Protein 8C05 (pdb70)

Foldseek 3Di:
DVCVVVVVLPDQWWKWKFFPVDPPGATQDTGPNRCVVAVADCVRRGGHHPCQFPDPPWDPVQVVLVVVCVVVLAKKWFWIWGAHPVGDIFIWGWIKHADADPNNRRRMIIIITDGCRVLVVVLVCLLPPVPDPVVVVVCPQADSLQSFGAQVVVVVLLVVVLVVCLVVQKKKKKKKKFKFCLVQCCVVVHVVVSSVLVNVLSVQVQGTGRGPSKGKYAHDPGIIMIIDIRDDPVRVQVVQFVSQVSQVVVQPQGPPDPVRRMTMQMFMEMDRCNPPVDPPPRVVLSVVRSVVSCVVPVRHYGYSD

CATH classification: 3.30.450.20 (+1 more: 3.30.70.270)

Structure (mmCIF, N/CA/C/O backbone):
data_8C05
#
_entry.id   8C05
#
_cell.length_a   56.350
_cell.length_b   56.350
_cell.length_c   318.040
_cell.angle_alpha   90.000
_cell.angle_beta   90.000
_cell.angle_gamma   120.000
#
_symmetry.space_group_name_H-M   'P 61 2 2'
#
loop_
_entity.id
_entity.type
_entity.pdbx_description
1 polymer 'Sensor domain-containing diguanylate cyclase'
2 non-polymer 'FLAVIN MONONUCLEOTIDE'
3 non-polymer DIPHOSPHATE
4 non-polymer 'MAGNESIUM ION'
#
loop_
_atom_site.group_PDB
_atom_site.id
_atom_site.type_symbol
_atom_site.label_atom_id
_atom_site.label_alt_id
_atom_site.label_comp_id
_atom_site.label_asym_id
_atom_site.label_entity_id
_atom_site.label_seq_id
_atom_site.pdbx_PDB_ins_code
_atom_site.Cartn_x
_atom_site.Cartn_y
_atom_site.Cartn_z
_atom_site.occupancy
_atom_site.B_iso_or_equiv
_atom_site.auth_seq_id
_atom_site.auth_comp_id
_atom_site.auth_asym_id
_atom_site.auth_atom_id
_atom_site.pdbx_PDB_model_num
ATOM 1 N N . GLN A 1 11 ? 28.18105 2.93705 6.89452 1.000 165.68293 4 GLN A N 1
ATOM 2 C CA . GLN A 1 11 ? 27.55833 1.64185 7.14067 1.000 159.34612 4 GLN A CA 1
ATOM 3 C C . GLN A 1 11 ? 27.36123 0.87384 5.83666 1.000 168.01323 4 GLN A C 1
ATOM 4 O O . GLN A 1 11 ? 26.51581 1.23099 5.01543 1.000 151.63479 4 GLN A O 1
ATOM 6 N N . TYR A 1 12 ? 28.14956 -0.18499 5.65257 1.000 170.78801 5 TYR A N 1
ATOM 7 C CA . TYR A 1 12 ? 28.06416 -0.99884 4.44667 1.000 170.62662 5 TYR A CA 1
ATOM 8 C C . TYR A 1 12 ? 27.06470 -2.14023 4.57549 1.000 164.19124 5 TYR A C 1
ATOM 9 O O . TYR A 1 12 ? 26.47649 -2.55210 3.56817 1.000 159.06993 5 TYR A O 1
ATOM 18 N N . LEU A 1 13 ? 26.86042 -2.66340 5.78861 1.000 166.88929 6 LEU A N 1
ATOM 19 C CA . LEU A 1 13 ? 25.81596 -3.65733 6.00603 1.000 163.63601 6 LEU A CA 1
ATOM 20 C C . LEU A 1 13 ? 24.42835 -3.09663 5.72379 1.000 155.47831 6 LEU A C 1
ATOM 21 O O . LEU A 1 13 ? 23.51470 -3.86913 5.41417 1.000 152.86368 6 LEU A O 1
ATOM 26 N N . LEU A 1 14 ? 24.25519 -1.77261 5.82134 1.000 152.10578 7 LEU A N 1
ATOM 27 C CA . LEU A 1 14 ? 22.96561 -1.15473 5.52690 1.000 139.42894 7 LEU A CA 1
ATOM 28 C C . LEU A 1 14 ? 22.43171 -1.58603 4.16832 1.000 145.40293 7 LEU A C 1
ATOM 29 O O . LEU A 1 14 ? 21.21607 -1.72005 3.99306 1.000 142.35375 7 LEU A O 1
ATOM 34 N N . GLU A 1 15 ? 23.32217 -1.81994 3.20210 1.000 144.91314 8 GLU A N 1
ATOM 35 C CA . GLU A 1 15 ? 22.89656 -2.33857 1.90687 1.000 139.25371 8 GLU A CA 1
ATOM 36 C C . GLU A 1 15 ? 22.22855 -3.69978 2.05536 1.000 136.57212 8 GLU A C 1
ATOM 37 O O . GLU A 1 15 ? 21.17126 -3.95355 1.46692 1.000 139.93998 8 GLU A O 1
ATOM 43 N N . ALA A 1 16 ? 22.83147 -4.58947 2.84838 1.000 127.43503 9 ALA A N 1
ATOM 44 C CA . ALA A 1 16 ? 22.27384 -5.92685 3.01523 1.000 128.75874 9 ALA A CA 1
ATOM 45 C C . ALA A 1 16 ? 20.97711 -5.90623 3.81342 1.000 125.86492 9 ALA A C 1
ATOM 46 O O . ALA A 1 16 ? 20.08459 -6.72306 3.56043 1.000 126.60106 9 ALA A O 1
ATOM 48 N N . ILE A 1 17 ? 20.85091 -4.99120 4.77644 1.000 145.90980 10 ILE A N 1
ATOM 49 C CA . ILE A 1 17 ? 19.64393 -4.95407 5.59605 1.000 134.19947 10 ILE A CA 1
ATOM 50 C C . ILE A 1 17 ? 18.48114 -4.36675 4.80671 1.000 113.64014 10 ILE A C 1
ATOM 51 O O . ILE A 1 17 ? 17.34425 -4.84497 4.90178 1.000 113.35787 10 ILE A O 1
ATOM 56 N N . VAL A 1 18 ? 18.74279 -3.32061 4.01904 1.000 123.13788 11 VAL A N 1
ATOM 57 C CA . VAL A 1 18 ? 17.70182 -2.76195 3.16210 1.000 120.66667 11 VAL A CA 1
ATOM 58 C C . VAL A 1 18 ? 17.33022 -3.74990 2.06309 1.000 123.75785 11 VAL A C 1
ATOM 59 O O . VAL A 1 18 ? 16.18885 -3.75834 1.58441 1.000 126.54100 11 VAL A O 1
ATOM 63 N N . ARG A 1 19 ? 18.27290 -4.60662 1.65783 1.000 128.14387 12 ARG A N 1
ATOM 64 C CA . ARG A 1 19 ? 17.96235 -5.65664 0.69255 1.000 124.08299 12 ARG A CA 1
ATOM 65 C C . ARG A 1 19 ? 16.80011 -6.52165 1.16340 1.000 133.37798 12 ARG A C 1
ATOM 66 O O . ARG A 1 19 ? 15.99196 -6.97568 0.34536 1.000 121.24265 12 ARG A O 1
ATOM 74 N N . ASP A 1 20 ? 16.69209 -6.74962 2.47364 1.000 127.21769 13 ASP A N 1
ATOM 75 C CA . ASP A 1 20 ? 15.56563 -7.48290 3.04964 1.000 117.80722 13 ASP A CA 1
ATOM 76 C C . ASP A 1 20 ? 14.46444 -6.47900 3.38316 1.000 135.32222 13 ASP A C 1
ATOM 77 O O . ASP A 1 20 ? 14.23661 -6.10763 4.53650 1.000 112.32918 13 ASP A O 1
ATOM 82 N N . ALA A 1 21 ? 13.77254 -6.03084 2.33929 1.000 134.36409 14 ALA A N 1
ATOM 83 C CA . ALA A 1 21 ? 12.69842 -5.05779 2.45075 1.000 126.89861 14 ALA A CA 1
ATOM 84 C C . ALA A 1 21 ? 11.35652 -5.73054 2.16889 1.000 117.94157 14 ALA A C 1
ATOM 85 O O . ALA A 1 21 ? 11.26440 -6.95669 2.03868 1.000 113.61391 14 ALA A O 1
ATOM 87 N N . ARG A 1 22 ? 10.30382 -4.91853 2.08061 1.000 108.20922 15 ARG A N 1
ATOM 88 C CA . ARG A 1 22 ? 8.97909 -5.40161 1.71911 1.000 107.70865 15 ARG A CA 1
ATOM 89 C C . ARG A 1 22 ? 8.57608 -5.00682 0.30595 1.000 99.51864 15 ARG A C 1
ATOM 90 O O . ARG A 1 22 ? 7.50796 -5.41917 -0.15853 1.000 93.47125 15 ARG A O 1
ATOM 98 N N . ASP A 1 23 ? 9.39513 -4.21974 -0.38450 1.000 96.75234 16 ASP A N 1
ATOM 99 C CA . ASP A 1 23 ? 9.22047 -3.93814 -1.80082 1.000 95.72792 16 ASP A CA 1
ATOM 100 C C . ASP A 1 23 ? 10.27346 -4.70186 -2.59104 1.000 100.86899 16 ASP A C 1
ATOM 101 O O . ASP A 1 23 ? 11.42021 -4.83004 -2.15029 1.000 97.89682 16 ASP A O 1
ATOM 106 N N . GLY A 1 24 ? 9.87873 -5.21615 -3.75211 1.000 104.41891 17 GLY A N 1
ATOM 107 C CA . GLY A 1 24 ? 10.80028 -5.99940 -4.55515 1.000 91.88253 17 GLY A CA 1
ATOM 108 C C . GLY A 1 24 ? 11.96285 -5.15692 -5.05050 1.000 79.97577 17 GLY A C 1
ATOM 109 O O . GLY A 1 24 ? 11.79973 -4.00171 -5.44398 1.000 88.45098 17 GLY A O 1
ATOM 110 N N . ILE A 1 25 ? 13.15456 -5.74661 -5.02005 1.000 83.73569 18 ILE A N 1
ATOM 111 C CA . ILE A 1 25 ? 14.37346 -5.10048 -5.49357 1.000 92.32618 18 ILE A CA 1
ATOM 112 C C . ILE A 1 25 ? 15.00660 -6.00631 -6.53829 1.000 97.17397 18 ILE A C 1
ATOM 113 O O . ILE A 1 25 ? 15.36345 -7.15339 -6.23985 1.000 87.99887 18 ILE A O 1
ATOM 118 N N . THR A 1 26 ? 15.14295 -5.49488 -7.75901 1.000 94.38201 19 THR A N 1
ATOM 119 C CA . THR A 1 26 ? 15.72375 -6.24651 -8.85959 1.000 96.26306 19 THR A CA 1
ATOM 120 C C . THR A 1 26 ? 16.82679 -5.43243 -9.51877 1.000 96.64509 19 THR A C 1
ATOM 121 O O . THR A 1 26 ? 16.75396 -4.20269 -9.59798 1.000 90.58372 19 THR A O 1
ATOM 125 N N . ILE A 1 27 ? 17.85372 -6.13773 -9.98663 1.000 111.99294 20 ILE A N 1
ATOM 126 C CA . ILE A 1 27 ? 18.95633 -5.54939 -10.73614 1.000 106.87194 20 ILE A CA 1
ATOM 127 C C . ILE A 1 27 ? 19.06326 -6.28797 -12.06126 1.000 96.43882 20 ILE A C 1
ATOM 128 O O . ILE A 1 27 ? 19.07749 -7.52406 -12.08756 1.000 98.58744 20 ILE A O 1
ATOM 133 N N . SER A 1 28 ? 19.13331 -5.53494 -13.15489 1.000 115.38066 21 SER A N 1
ATOM 134 C CA . SER A 1 28 ? 19.19948 -6.09826 -14.49480 1.000 103.73380 21 SER A CA 1
ATOM 135 C C . SER A 1 28 ? 20.44234 -5.58789 -15.20813 1.000 106.14705 21 SER A C 1
ATOM 136 O O . SER A 1 28 ? 20.76414 -4.39826 -15.13889 1.000 105.07434 21 SER A O 1
ATOM 139 N N . ASP A 1 29 ? 21.13580 -6.49226 -15.89451 1.000 116.04256 22 ASP A N 1
ATOM 140 C CA . ASP A 1 29 ? 22.34069 -6.13166 -16.62846 1.000 119.78689 22 ASP A CA 1
ATOM 141 C C . ASP A 1 29 ? 21.96694 -5.50488 -17.96563 1.000 119.13864 22 ASP A C 1
ATOM 142 O O . ASP A 1 29 ? 21.18120 -6.07341 -18.72983 1.000 121.61261 22 ASP A O 1
ATOM 147 N N . CYS A 1 30 ? 22.53288 -4.33256 -18.24868 1.000 116.69588 23 CYS A N 1
ATOM 148 C CA . CYS A 1 30 ? 22.25638 -3.64515 -19.50247 1.000 126.69931 23 CYS A CA 1
ATOM 149 C C . CYS A 1 30 ? 23.26954 -3.96400 -20.59292 1.000 123.11437 23 CYS A C 1
ATOM 150 O O . CYS A 1 30 ? 23.00343 -3.68117 -21.76736 1.000 130.20180 23 CYS A O 1
ATOM 153 N N . SER A 1 31 ? 24.41954 -4.54307 -20.23533 1.000 126.92714 24 SER A N 1
ATOM 154 C CA . SER A 1 31 ? 25.39474 -4.93752 -21.24695 1.000 119.39062 24 SER A CA 1
ATOM 155 C C . SER A 1 31 ? 24.87561 -6.08294 -22.10537 1.000 119.57541 24 SER A C 1
ATOM 156 O O . SER A 1 31 ? 25.17763 -6.14675 -23.30224 1.000 143.62171 24 SER A O 1
ATOM 159 N N . ARG A 1 32 ? 24.10015 -6.98556 -21.52019 1.000 126.02999 25 ARG A N 1
ATOM 160 C CA . ARG A 1 32 ? 23.48341 -8.11286 -22.19841 1.000 124.35159 25 ARG A CA 1
ATOM 161 C C . ARG A 1 32 ? 22.15928 -7.69344 -22.83029 1.000 127.89513 25 ARG A C 1
ATOM 162 O O . ARG A 1 32 ? 21.46707 -6.81257 -22.30975 1.000 126.50932 25 ARG A O 1
ATOM 170 N N . PRO A 1 33 ? 21.78947 -8.29576 -23.95753 1.000 122.21551 26 PRO A N 1
ATOM 171 C CA . PRO A 1 33 ? 20.54798 -7.90167 -24.62967 1.000 119.13885 26 PRO A CA 1
ATOM 172 C C . PRO A 1 33 ? 19.31987 -8.30604 -23.82895 1.000 115.06062 26 PRO A C 1
ATOM 173 O O . PRO A 1 33 ? 19.35526 -9.20560 -22.98574 1.000 120.03948 26 PRO A O 1
ATOM 177 N N . ASP A 1 34 ? 18.21954 -7.60366 -24.10578 1.000 114.98922 27 ASP A N 1
ATOM 178 C CA . ASP A 1 34 ? 16.91245 -7.78858 -23.47862 1.000 117.88251 27 ASP A CA 1
ATOM 179 C C . ASP A 1 34 ? 16.91888 -7.45996 -21.98993 1.000 114.90588 27 ASP A C 1
ATOM 180 O O . ASP A 1 34 ? 15.89612 -7.65146 -21.31748 1.000 121.28382 27 ASP A O 1
ATOM 185 N N . ASN A 1 35 ? 18.03875 -6.96384 -21.45681 1.000 113.83899 28 ASN A N 1
ATOM 186 C CA . ASN A 1 35 ? 18.17676 -6.55960 -20.06154 1.000 117.68805 28 ASN A CA 1
ATOM 187 C C . ASN A 1 35 ? 17.78230 -7.68975 -19.11626 1.000 119.90132 28 ASN A C 1
ATOM 188 O O . ASN A 1 35 ? 16.73116 -7.61546 -18.46687 1.000 113.47077 28 ASN A O 1
ATOM 193 N N . PRO A 1 36 ? 18.58850 -8.74427 -19.00910 1.000 123.20655 29 PRO A N 1
ATOM 194 C CA . PRO A 1 36 ? 18.22252 -9.86189 -18.13328 1.000 114.89339 29 PRO A CA 1
ATOM 195 C C . PRO A 1 36 ? 18.37524 -9.49863 -16.66551 1.000 102.93745 29 PRO A C 1
ATOM 196 O O . PRO A 1 36 ? 19.25243 -8.72308 -16.27880 1.000 104.11104 29 PRO A O 1
ATOM 200 N N . LEU A 1 37 ? 17.50500 -10.08039 -15.84326 1.000 109.22347 30 LEU A N 1
ATOM 201 C CA . LEU A 1 37 ? 17.56528 -9.86773 -14.40207 1.000 111.33105 30 LEU A CA 1
ATOM 202 C C . LEU A 1 37 ? 18.78740 -10.57404 -13.82456 1.000 111.58323 30 LEU A C 1
ATOM 203 O O . LEU A 1 37 ? 18.93577 -11.79236 -13.96923 1.000 116.01326 30 LEU A O 1
ATOM 208 N N . VAL A 1 38 ? 19.66234 -9.81014 -13.17047 1.000 100.18087 31 VAL A N 1
ATOM 209 C CA . VAL A 1 38 ? 20.88449 -10.35617 -12.58794 1.000 105.47555 31 VAL A CA 1
ATOM 210 C C . VAL A 1 38 ? 20.81169 -10.48629 -11.07287 1.000 118.30967 31 VAL A C 1
ATOM 211 O O . VAL A 1 38 ? 21.65534 -11.18540 -10.48779 1.000 118.10164 31 VAL A O 1
ATOM 215 N N . PHE A 1 39 ? 19.83956 -9.85410 -10.41868 1.000 111.42125 32 PHE A N 1
ATOM 216 C CA . PHE A 1 39 ? 19.69833 -9.96202 -8.97366 1.000 113.35528 32 PHE A CA 1
ATOM 217 C C . PHE A 1 39 ? 18.22756 -9.86600 -8.59691 1.000 111.53577 32 PHE A C 1
ATOM 218 O O . PHE A 1 39 ? 17.46489 -9.12281 -9.22050 1.000 107.66551 32 PHE A O 1
ATOM 226 N N . VAL A 1 40 ? 17.84242 -10.62275 -7.57099 1.000 100.52182 33 VAL A N 1
ATOM 227 C CA . VAL A 1 40 ? 16.47597 -10.64530 -7.05983 1.000 103.28906 33 VAL A CA 1
ATOM 228 C C . VAL A 1 40 ? 16.53503 -10.78852 -5.54512 1.000 114.12590 33 VAL A C 1
ATOM 229 O O . VAL A 1 40 ? 17.19955 -11.69331 -5.02896 1.000 108.40101 33 VAL A O 1
ATOM 233 N N . ASN A 1 41 ? 15.84531 -9.89821 -4.83326 1.000 109.21397 34 ASN A N 1
ATOM 234 C CA . ASN A 1 41 ? 15.82168 -9.93637 -3.38020 1.000 95.88647 34 ASN A CA 1
ATOM 235 C C . ASN A 1 41 ? 14.70612 -10.86077 -2.89309 1.000 107.82236 34 ASN A C 1
ATOM 236 O O . ASN A 1 41 ? 13.96349 -11.45427 -3.67877 1.000 113.52478 3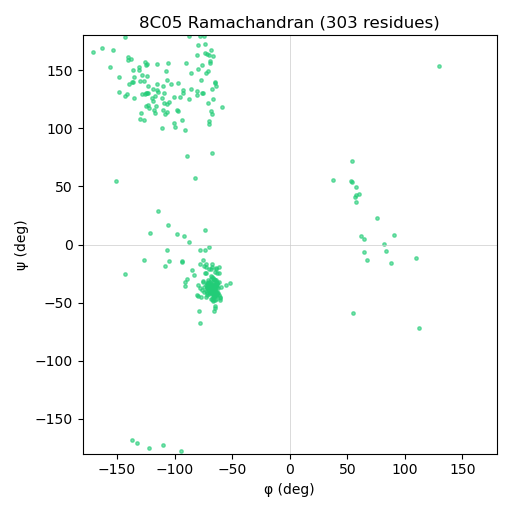4 ASN A O 1
ATOM 241 N N . ASP A 1 42 ? 14.58492 -10.98246 -1.56917 1.000 105.78739 35 ASP A N 1
ATOM 242 C CA . ASP A 1 42 ? 13.57225 -11.86515 -0.99894 1.000 99.54837 35 ASP A CA 1
ATOM 243 C C . ASP A 1 42 ? 12.16882 -11.30775 -1.20344 1.000 89.64115 35 ASP A C 1
ATOM 244 O O . ASP A 1 42 ? 11.22032 -12.06930 -1.42575 1.000 97.07274 35 ASP A O 1
ATOM 249 N N . ALA A 1 43 ? 12.01633 -9.98248 -1.13350 1.000 89.17468 36 ALA A N 1
ATOM 250 C CA . ALA A 1 43 ? 10.69329 -9.38225 -1.27093 1.000 98.12646 36 ALA A CA 1
ATOM 251 C C . ALA A 1 43 ? 10.09971 -9.62758 -2.65144 1.000 93.65706 36 ALA A C 1
ATOM 252 O O . ALA A 1 43 ? 8.87477 -9.72158 -2.78941 1.000 96.78995 36 ALA A O 1
ATOM 254 N N . PHE A 1 44 ? 10.94319 -9.73324 -3.68126 1.000 98.93433 37 PHE A N 1
ATOM 255 C CA . PHE A 1 44 ? 10.43831 -9.98130 -5.02844 1.000 80.88972 37 PHE A CA 1
ATOM 256 C C . PHE A 1 44 ? 9.81898 -11.36921 -5.13467 1.000 94.09883 37 PHE A C 1
ATOM 257 O O . PHE A 1 44 ? 8.71054 -11.52644 -5.65968 1.000 89.71627 37 PHE A O 1
ATOM 265 N N . THR A 1 45 ? 10.52361 -12.39144 -4.64156 1.000 98.79083 38 THR A N 1
ATOM 266 C CA . THR A 1 45 ? 9.99417 -13.74936 -4.70405 1.000 96.66668 38 THR A CA 1
ATOM 267 C C . THR A 1 45 ? 8.74059 -13.89845 -3.85284 1.000 101.45558 38 THR A C 1
ATOM 268 O O . THR A 1 45 ? 7.82989 -14.65124 -4.21571 1.000 112.54546 38 THR A O 1
ATOM 272 N N . ARG A 1 46 ? 8.67487 -13.19357 -2.72090 1.000 95.41090 39 ARG A N 1
ATOM 273 C CA . ARG A 1 46 ? 7.47733 -13.24008 -1.88981 1.000 108.73729 39 ARG A CA 1
ATOM 274 C C . ARG A 1 46 ? 6.30693 -12.52858 -2.55522 1.000 95.35594 39 ARG A C 1
ATOM 275 O O . ARG A 1 46 ? 5.15584 -12.95154 -2.39976 1.000 97.19175 39 ARG A O 1
ATOM 283 N N . MET A 1 47 ? 6.57697 -11.45587 -3.30067 1.000 93.59159 40 MET A N 1
ATOM 284 C CA . MET A 1 47 ? 5.50211 -10.70444 -3.93570 1.000 95.54106 40 MET A CA 1
ATOM 285 C C . MET A 1 47 ? 5.01080 -11.37191 -5.21248 1.000 95.14527 40 MET A C 1
ATOM 286 O O . MET A 1 47 ? 3.81500 -11.30818 -5.51653 1.000 86.86049 40 MET A O 1
ATOM 291 N N . THR A 1 48 ? 5.90557 -12.01712 -5.96406 1.000 104.88641 41 THR A N 1
ATOM 292 C CA . THR A 1 48 ? 5.56229 -12.57314 -7.26465 1.000 98.51978 41 THR A CA 1
ATOM 293 C C . THR A 1 48 ? 5.48292 -14.09197 -7.29168 1.000 103.06089 41 THR A C 1
ATOM 294 O O . THR A 1 48 ? 4.88090 -14.64180 -8.21890 1.000 103.84109 41 THR A O 1
ATOM 298 N N . GLY A 1 49 ? 6.06692 -14.77959 -6.31307 1.000 108.97267 42 GLY A N 1
ATOM 299 C CA . GLY A 1 49 ? 6.09229 -16.22605 -6.31708 1.000 102.84312 42 GLY A CA 1
ATOM 300 C C . GLY A 1 49 ? 7.17704 -16.84466 -7.16937 1.000 100.71197 42 GLY A C 1
ATOM 301 O O . GLY A 1 49 ? 7.26634 -18.07776 -7.22832 1.000 108.36831 42 GLY A O 1
ATOM 302 N N . TYR A 1 50 ? 8.00388 -16.03552 -7.82752 1.000 99.22880 43 TYR A N 1
ATOM 303 C CA . TYR A 1 50 ? 9.06587 -16.52243 -8.70060 1.000 110.65859 43 TYR A CA 1
ATOM 304 C C . TYR A 1 50 ? 10.37711 -16.53122 -7.92385 1.000 110.42106 43 TYR A C 1
ATOM 305 O O . TYR A 1 50 ? 10.88120 -15.47332 -7.53378 1.000 112.01975 43 TYR A O 1
ATOM 314 N N . ASP A 1 51 ? 10.93010 -17.72203 -7.70950 1.000 117.30307 44 ASP A N 1
ATOM 315 C CA . ASP A 1 51 ? 12.21075 -17.84533 -7.03237 1.000 113.85916 44 ASP A CA 1
ATOM 316 C C . ASP A 1 51 ? 13.32344 -17.24288 -7.88853 1.000 114.74594 44 ASP A C 1
ATOM 317 O O . ASP A 1 51 ? 13.17205 -17.02659 -9.09429 1.000 130.57299 44 ASP A O 1
ATOM 322 N N . ALA A 1 52 ? 14.45809 -16.96714 -7.24021 1.000 111.36133 45 ALA A N 1
ATOM 323 C CA . ALA A 1 52 ? 15.58429 -16.36264 -7.94442 1.000 117.61075 45 ALA A CA 1
ATOM 324 C C . ALA A 1 52 ? 16.14047 -17.29929 -9.00993 1.000 114.81213 45 ALA A C 1
ATOM 325 O O . ALA A 1 52 ? 16.50523 -16.85655 -10.10494 1.000 124.02393 45 ALA A O 1
ATOM 327 N N . GLU A 1 53 ? 16.20189 -18.60070 -8.71391 1.000 111.37010 46 GLU A N 1
ATOM 328 C CA . GLU A 1 53 ? 16.71091 -19.56453 -9.68453 1.000 119.82475 46 GLU A CA 1
ATOM 329 C C . GLU A 1 53 ? 15.87333 -19.61018 -10.95559 1.000 129.64731 46 GLU A C 1
ATOM 330 O O . GLU A 1 53 ? 16.35737 -20.08932 -11.98677 1.000 137.25748 46 GLU A O 1
ATOM 336 N N . GLU A 1 54 ? 14.63503 -19.12277 -10.90973 1.000 141.34568 47 GLU A N 1
ATOM 337 C CA . GLU A 1 54 ? 13.74066 -19.20777 -12.05467 1.000 140.26440 47 GLU A CA 1
ATOM 338 C C . GLU A 1 54 ? 13.77891 -17.97549 -12.94586 1.000 139.33767 47 GLU A C 1
ATOM 339 O O . GLU A 1 54 ? 13.27183 -18.03136 -14.07177 1.000 140.87373 47 GLU A O 1
ATOM 345 N N . VAL A 1 55 ? 14.36014 -16.87028 -12.48009 1.000 128.13608 48 VAL A N 1
ATOM 346 C CA . VAL A 1 55 ? 14.20563 -15.59358 -13.17019 1.000 116.83259 48 VAL A CA 1
ATOM 347 C C . VAL A 1 55 ? 15.55120 -14.94814 -13.47739 1.000 107.91373 48 VAL A C 1
ATOM 348 O O . VAL A 1 55 ? 15.62277 -13.99523 -14.26197 1.000 120.31355 48 VAL A O 1
ATOM 352 N N . ILE A 1 56 ? 16.62378 -15.44497 -12.86092 1.000 107.07852 49 ILE A N 1
ATOM 353 C CA . ILE A 1 56 ? 17.94320 -14.87145 -13.10137 1.000 112.66850 49 ILE A CA 1
ATOM 354 C C . ILE A 1 56 ? 18.35717 -15.14334 -14.54058 1.000 119.57207 49 ILE A C 1
ATOM 355 O O . ILE A 1 56 ? 18.36798 -16.29450 -14.99624 1.000 121.29691 49 ILE A O 1
ATOM 360 N N . GLY A 1 57 ? 18.69345 -14.08004 -15.26531 1.000 118.56374 50 GLY A N 1
ATOM 361 C CA . GLY A 1 57 ? 19.03228 -14.18458 -16.66737 1.000 110.96865 50 GLY A CA 1
ATOM 362 C C . GLY A 1 57 ? 17.86994 -14.03052 -17.62009 1.000 113.72039 50 GLY A C 1
ATOM 363 O O . GLY A 1 57 ? 18.04343 -14.25913 -18.82336 1.000 117.36543 50 GLY A O 1
ATOM 364 N N . LYS A 1 58 ? 16.69493 -13.64905 -17.12703 1.000 100.23110 51 LYS A N 1
ATOM 365 C CA . LYS A 1 58 ? 15.50387 -13.49963 -17.94627 1.000 110.21911 51 LYS A CA 1
ATOM 366 C C . LYS A 1 58 ? 14.93986 -12.09363 -17.79134 1.000 97.12095 51 LYS A C 1
ATOM 367 O O . LYS A 1 58 ? 15.16652 -11.41699 -16.78502 1.000 115.73800 51 LYS A O 1
ATOM 373 N N . ASN A 1 59 ? 14.20085 -11.65729 -18.80728 1.000 104.10915 52 ASN A N 1
ATOM 374 C CA . ASN A 1 59 ? 13.53367 -10.36536 -18.75377 1.000 101.97275 52 ASN A CA 1
ATOM 375 C C . ASN A 1 59 ? 12.29102 -10.46024 -17.87950 1.000 105.23786 52 ASN A C 1
ATOM 376 O O . ASN A 1 59 ? 11.56835 -11.46003 -17.90963 1.000 95.18128 52 ASN A O 1
ATOM 381 N N . CYS A 1 60 ? 12.04233 -9.40974 -17.10158 1.000 106.81203 53 CYS A N 1
ATOM 382 C CA . CYS A 1 60 ? 10.94911 -9.41660 -16.12992 1.000 104.90317 53 CYS A CA 1
ATOM 383 C C . CYS A 1 60 ? 9.55969 -9.28562 -16.77183 1.000 110.68617 53 CYS A C 1
ATOM 384 O O . CYS A 1 60 ? 8.59175 -9.04793 -16.03600 1.000 105.87562 53 CYS A O 1
ATOM 387 N N . ARG A 1 61 ? 9.40338 -9.43471 -18.08858 1.000 106.30193 54 ARG A N 1
ATOM 388 C CA . ARG A 1 61 ? 8.08897 -9.31386 -18.70945 1.000 102.90936 54 ARG A CA 1
ATOM 389 C C . ARG A 1 61 ? 7.18705 -10.51130 -18.43986 1.000 103.85645 54 ARG A C 1
ATOM 390 O O . ARG A 1 61 ? 6.01815 -10.47676 -18.84115 1.000 106.00301 54 ARG A O 1
ATOM 398 N N . PHE A 1 62 ? 7.68636 -11.55994 -17.77843 1.000 104.84003 55 PHE A N 1
ATOM 399 C CA . PHE A 1 62 ? 6.83771 -12.69938 -17.44702 1.000 106.65058 55 PHE A CA 1
ATOM 400 C C . PHE A 1 62 ? 5.71487 -12.32308 -16.49088 1.000 106.70050 55 PHE A C 1
ATOM 401 O O . PHE A 1 62 ? 4.72257 -13.05348 -16.39966 1.000 121.59377 55 PHE A O 1
ATOM 409 N N . LEU A 1 63 ? 5.84921 -11.20788 -15.77137 1.000 100.75053 56 LEU A N 1
ATOM 410 C CA . LEU A 1 63 ? 4.77339 -10.75828 -14.89814 1.000 105.81703 56 LEU A CA 1
ATOM 411 C C . LEU A 1 63 ? 3.61608 -10.15252 -15.67867 1.000 106.87744 56 LEU A C 1
ATOM 412 O O . LEU A 1 63 ? 2.50844 -10.05047 -15.14194 1.000 112.02465 56 LEU A O 1
ATOM 417 N N . GLN A 1 64 ? 3.84372 -9.75981 -16.92624 1.000 106.23739 57 GLN A N 1
ATOM 418 C CA . GLN A 1 64 ? 2.82479 -9.11854 -17.74028 1.000 93.98116 57 GLN A CA 1
ATOM 419 C C . GLN A 1 64 ? 2.02393 -10.15340 -18.52296 1.000 104.34357 57 GLN A C 1
ATOM 420 O O . GLN A 1 64 ? 2.48334 -11.26734 -18.78645 1.000 96.79343 57 GLN A O 1
ATOM 426 N N . ARG A 1 65 ? 0.80668 -9.76574 -18.89355 1.000 102.52172 58 ARG A N 1
ATOM 427 C CA . ARG A 1 65 ? -0.05684 -10.59056 -19.72705 1.000 112.51254 58 ARG A CA 1
ATOM 428 C C . ARG A 1 65 ? -0.70887 -9.68756 -20.76865 1.000 94.33610 58 ARG A C 1
ATOM 429 O O . ARG A 1 65 ? -0.32113 -8.52845 -20.94431 1.000 94.31169 58 ARG A O 1
ATOM 437 N N . GLY A 1 66 ? -1.71263 -10.22432 -21.46561 1.000 101.61050 59 GLY A N 1
ATOM 438 C CA . GLY A 1 66 ? -2.34744 -9.49167 -22.54774 1.000 106.38642 59 GLY A CA 1
ATOM 439 C C . GLY A 1 66 ? -3.14122 -8.27938 -22.10666 1.000 112.88699 59 GLY A C 1
ATOM 440 O O . GLY A 1 66 ? -3.45084 -7.42051 -22.93919 1.000 110.60126 59 GLY A O 1
ATOM 441 N N . ASP A 1 67 ? -3.47556 -8.18628 -20.82187 1.000 105.82007 60 ASP A N 1
ATOM 442 C CA . ASP A 1 67 ? -4.27044 -7.08213 -20.30225 1.000 107.98239 60 ASP A CA 1
ATOM 443 C C . ASP A 1 67 ? -3.42051 -5.92626 -19.78808 1.000 104.95452 60 ASP A C 1
ATOM 444 O O . ASP A 1 67 ? -3.96577 -4.98869 -19.19662 1.000 108.05114 60 ASP A O 1
ATOM 449 N N . ILE A 1 68 ? -2.10438 -5.97019 -19.99974 1.000 101.20061 61 ILE A N 1
ATOM 450 C CA . ILE A 1 68 ? -1.22898 -4.93043 -19.47655 1.000 86.31035 61 ILE A CA 1
ATOM 451 C C . ILE A 1 68 ? -1.45275 -3.63032 -20.24287 1.000 97.05519 61 ILE A C 1
ATOM 452 O O . ILE A 1 68 ? -1.81503 -3.62895 -21.42811 1.000 110.34765 61 ILE A O 1
ATOM 457 N N . ASN A 1 69 ? -1.25539 -2.50857 -19.55263 1.000 85.37269 62 ASN A N 1
ATOM 458 C CA . ASN A 1 69 ? -1.39895 -1.19307 -20.16785 1.000 96.20415 62 ASN A CA 1
ATOM 459 C C . ASN A 1 69 ? -0.29343 -0.99715 -21.19688 1.000 96.67325 62 ASN A C 1
ATOM 460 O O . ASN A 1 69 ? 0.88553 -0.89579 -20.84177 1.000 90.59152 62 ASN A O 1
ATOM 465 N N . LEU A 1 70 ? -0.67486 -0.94353 -22.47553 1.000 98.35286 63 LEU A N 1
ATOM 466 C CA . LEU A 1 70 ? 0.31341 -0.81636 -23.54104 1.000 93.40875 63 LEU A CA 1
ATOM 467 C C . LEU A 1 70 ? 1.07770 0.49676 -23.44672 1.000 90.98197 63 LEU A C 1
ATOM 468 O O . LEU A 1 70 ? 2.26115 0.55227 -23.80014 1.000 102.77927 63 LEU A O 1
ATOM 473 N N . SER A 1 71 ? 0.42467 1.55920 -22.97098 1.000 95.92555 64 SER A N 1
ATOM 474 C CA . SER A 1 71 ? 1.09716 2.84855 -22.85224 1.000 88.18564 64 SER A CA 1
ATOM 475 C C . SER A 1 71 ? 2.17514 2.81390 -21.77616 1.000 92.91687 64 SER A C 1
ATOM 476 O O . SER A 1 71 ? 3.22646 3.44850 -21.92206 1.000 85.63483 64 SER A O 1
ATOM 479 N N . ALA A 1 72 ? 1.93445 2.07604 -20.68991 1.000 102.86028 65 ALA A N 1
ATOM 480 C CA . ALA A 1 72 ? 2.91857 2.00232 -19.61531 1.000 89.95862 65 ALA A CA 1
ATOM 481 C C . ALA A 1 72 ? 4.13405 1.18293 -20.03161 1.000 99.43703 65 ALA A C 1
ATOM 482 O O . ALA A 1 72 ? 5.27368 1.55727 -19.73041 1.000 102.73155 65 ALA A O 1
ATOM 484 N N . VAL A 1 73 ? 3.91287 0.06236 -20.72303 1.000 91.62824 66 VAL A N 1
ATOM 485 C CA . VAL A 1 73 ? 5.03008 -0.75001 -21.19555 1.000 90.43461 66 VAL A CA 1
ATOM 486 C C . VAL A 1 73 ? 5.82827 0.00375 -22.25138 1.000 92.01496 66 VAL A C 1
ATOM 487 O O . VAL A 1 73 ? 7.05680 -0.11977 -22.32739 1.000 102.36973 66 VAL A O 1
ATOM 491 N N . HIS A 1 74 ? 5.14734 0.79575 -23.08189 1.000 88.72094 67 HIS A N 1
ATOM 492 C CA . HIS A 1 74 ? 5.85316 1.59850 -24.07458 1.000 106.58233 67 HIS A CA 1
ATOM 493 C C . HIS A 1 74 ? 6.69836 2.67417 -23.40473 1.000 103.32524 67 HIS A C 1
ATOM 494 O O . HIS A 1 74 ? 7.79645 2.99256 -23.87565 1.000 104.42250 67 HIS A O 1
ATOM 501 N N . THR A 1 75 ? 6.20367 3.24113 -22.30132 1.000 105.87165 68 THR A N 1
ATOM 502 C CA . THR A 1 75 ? 6.99268 4.20931 -21.54693 1.000 98.12971 68 THR A CA 1
ATOM 503 C C . THR A 1 75 ? 8.23307 3.55703 -20.94921 1.000 100.69241 68 THR A C 1
ATOM 504 O O . THR A 1 75 ? 9.30844 4.16709 -20.91712 1.000 101.29600 68 THR A O 1
ATOM 508 N N . ILE A 1 76 ? 8.10174 2.31589 -20.47457 1.000 98.38525 69 ILE A N 1
ATOM 509 C CA . ILE A 1 76 ? 9.25676 1.58160 -19.96387 1.000 91.15870 69 ILE A CA 1
ATOM 510 C C . ILE A 1 76 ? 10.29801 1.40712 -21.06086 1.000 106.86903 69 ILE A C 1
ATOM 511 O O . ILE A 1 76 ? 11.49000 1.66796 -20.85964 1.000 106.88620 69 ILE A O 1
ATOM 516 N N . LYS A 1 77 ? 9.85775 0.96757 -22.24263 1.000 102.68394 70 LYS A N 1
ATOM 517 C CA . LYS A 1 77 ? 10.79025 0.69843 -23.33218 1.000 89.89620 70 LYS A CA 1
ATOM 518 C C . LYS A 1 77 ? 11.49920 1.96900 -23.78400 1.000 96.71747 70 LYS A C 1
ATOM 519 O O . LYS A 1 77 ? 12.71683 1.96483 -23.99955 1.000 106.76811 70 LYS A O 1
ATOM 525 N N . ILE A 1 78 ? 10.75487 3.06765 -23.93235 1.000 92.69431 71 ILE A N 1
ATOM 526 C CA . ILE A 1 78 ? 11.36234 4.32189 -24.37048 1.000 98.65333 71 ILE A CA 1
ATOM 527 C C . ILE A 1 78 ? 12.35759 4.82433 -23.33316 1.000 100.61762 71 ILE A C 1
ATOM 528 O O . ILE A 1 78 ? 13.45501 5.28229 -23.67529 1.000 101.09101 71 ILE A O 1
ATOM 533 N N . ALA A 1 79 ? 11.99608 4.73785 -22.04989 1.000 108.45483 72 ALA A N 1
ATOM 534 C CA . ALA A 1 79 ? 12.87899 5.22745 -20.99556 1.000 93.36911 72 ALA A CA 1
ATOM 535 C C . ALA A 1 79 ? 14.18011 4.43631 -20.94734 1.000 97.84525 72 ALA A C 1
ATOM 536 O O . ALA A 1 79 ? 15.25821 5.01237 -20.76009 1.000 98.65026 72 ALA A O 1
ATOM 538 N N . MET A 1 80 ? 14.10226 3.11432 -21.11637 1.000 86.89103 73 MET A N 1
ATOM 539 C CA . MET A 1 80 ? 15.31326 2.30007 -21.08697 1.000 89.94490 73 MET A CA 1
ATOM 540 C C . MET A 1 80 ? 16.19467 2.57110 -22.29940 1.000 111.42736 73 MET A C 1
ATOM 541 O O . MET A 1 80 ? 17.42684 2.54684 -22.19480 1.000 117.10733 73 MET A O 1
ATOM 546 N N . LEU A 1 81 ? 15.58406 2.82486 -23.45943 1.000 103.66015 74 LEU A N 1
ATOM 547 C CA . LEU A 1 81 ? 16.36925 3.14441 -24.64646 1.000 105.65182 74 LEU A CA 1
ATOM 548 C C . LEU A 1 81 ? 16.98088 4.53682 -24.55673 1.000 106.37262 74 LEU A C 1
ATOM 549 O O . LEU A 1 81 ? 18.08549 4.76072 -25.06543 1.000 102.09619 74 LEU A O 1
ATOM 554 N N . THR A 1 82 ? 16.28928 5.47806 -23.91844 1.000 106.27211 75 THR A N 1
ATOM 555 C CA . THR A 1 82 ? 16.81275 6.82270 -23.71818 1.000 113.42712 75 THR A CA 1
ATOM 556 C C . THR A 1 82 ? 17.65250 6.94787 -22.45385 1.000 100.93698 75 THR A C 1
ATOM 557 O O . THR A 1 82 ? 18.11778 8.05077 -22.14631 1.000 97.33313 75 THR A O 1
ATOM 561 N N . HIS A 1 83 ? 17.85180 5.85004 -21.72074 1.000 96.97812 76 HIS A N 1
ATOM 562 C CA . HIS A 1 83 ? 18.65909 5.83967 -20.49943 1.000 113.79807 76 HIS A CA 1
ATOM 563 C C . HIS A 1 83 ? 18.11703 6.83685 -19.47564 1.000 104.35173 76 HIS A C 1
ATOM 564 O O . HIS A 1 83 ? 18.85040 7.65585 -18.91776 1.000 100.89239 76 HIS A O 1
ATOM 571 N N . GLU A 1 84 ? 16.81258 6.76225 -19.23419 1.000 101.93800 77 GLU A N 1
ATOM 572 C CA . GLU A 1 84 ? 16.13121 7.65409 -18.31293 1.000 101.95988 77 GLU A CA 1
ATOM 573 C C . GLU A 1 84 ? 15.26822 6.85179 -17.34919 1.000 98.48136 77 GLU A C 1
ATOM 574 O O . GLU A 1 84 ? 14.77906 5.77348 -17.69754 1.000 93.83442 77 GLU A O 1
ATOM 580 N N . PRO A 1 85 ? 15.07381 7.35356 -16.13333 1.000 102.46244 78 PRO A N 1
ATOM 581 C CA . PRO A 1 85 ? 14.20104 6.65753 -15.18323 1.000 89.61143 78 PRO A CA 1
ATOM 582 C C . PRO A 1 85 ? 12.73491 6.81586 -15.55454 1.000 92.44916 78 PRO A C 1
ATOM 583 O O . PRO A 1 85 ? 12.35243 7.66627 -16.36126 1.000 101.57752 78 PRO A O 1
ATOM 587 N N . CYS A 1 86 ? 11.90600 5.97191 -14.94374 1.000 96.12940 79 CYS A N 1
ATOM 588 C CA . CYS A 1 86 ? 10.46901 6.02732 -15.16957 1.000 98.15416 79 CYS A CA 1
ATOM 589 C C . CYS A 1 86 ? 9.75302 5.40609 -13.97958 1.000 79.69264 79 CYS A C 1
ATOM 590 O O . CYS A 1 86 ? 10.29884 4.53943 -13.29181 1.000 77.74636 79 CYS A O 1
ATOM 593 N N . LEU A 1 87 ? 8.52435 5.86477 -13.74699 1.000 77.29974 80 LEU A N 1
ATOM 594 C CA . LEU A 1 87 ? 7.66286 5.34054 -12.69100 1.000 76.42705 80 LEU A CA 1
ATOM 595 C C . LEU A 1 87 ? 6.31321 5.00441 -13.30895 1.000 75.81578 80 LEU A C 1
ATOM 596 O O . LEU A 1 87 ? 5.58583 5.90333 -13.74417 1.000 88.38369 80 LEU A O 1
ATOM 601 N N . VAL A 1 88 ? 5.97797 3.71714 -13.34725 1.000 75.02101 81 VAL A N 1
ATOM 602 C CA . VAL A 1 88 ? 4.75510 3.24912 -13.98389 1.000 85.33592 81 VAL A CA 1
ATOM 603 C C . VAL A 1 88 ? 4.01674 2.31553 -13.03685 1.000 85.41381 81 VAL A C 1
ATOM 604 O O . VAL A 1 88 ? 4.61753 1.66649 -12.17448 1.000 87.47495 81 VAL A O 1
ATOM 608 N N . THR A 1 89 ? 2.69860 2.25477 -13.20465 1.000 88.00657 82 THR A N 1
ATOM 609 C CA . THR A 1 89 ? 1.83868 1.34352 -12.46018 1.000 92.48628 82 THR A CA 1
ATOM 610 C C . THR A 1 89 ? 1.35142 0.26667 -13.42039 1.000 98.72862 82 THR A C 1
ATOM 611 O O . THR A 1 89 ? 0.72935 0.57729 -14.44222 1.000 92.73729 82 THR A O 1
ATOM 615 N N . LEU A 1 90 ? 1.63664 -0.99137 -13.09539 1.000 96.09461 83 LEU A N 1
ATOM 616 C CA . LEU A 1 90 ? 1.38475 -2.10387 -13.99750 1.000 87.83674 83 LEU A CA 1
ATOM 617 C C . LEU A 1 90 ? 0.52092 -3.15330 -13.31352 1.000 97.95478 83 LEU A C 1
ATOM 618 O O . LEU A 1 90 ? 0.51041 -3.27256 -12.08509 1.000 94.73652 83 LEU A O 1
ATOM 623 N N . LYS A 1 91 ? -0.20503 -3.91471 -14.12855 1.000 97.55111 84 LYS A N 1
ATOM 624 C CA . LYS A 1 91 ? -1.01943 -5.03358 -13.66126 1.000 96.60268 84 LYS A CA 1
ATOM 625 C C . LYS A 1 91 ? -0.23146 -6.31163 -13.92320 1.000 102.04433 84 LYS A C 1
ATOM 626 O O . LYS A 1 91 ? -0.18954 -6.80765 -15.05178 1.000 99.43165 84 LYS A O 1
ATOM 632 N N . ASN A 1 92 ? 0.39829 -6.84105 -12.87959 1.000 103.82306 85 ASN A N 1
ATOM 633 C CA . ASN A 1 92 ? 1.24246 -8.01849 -12.99673 1.000 104.08645 85 ASN A CA 1
ATOM 634 C C . ASN A 1 92 ? 0.54861 -9.24105 -12.41020 1.000 100.48032 85 ASN A C 1
ATOM 635 O O . ASN A 1 92 ? -0.33448 -9.13726 -11.55441 1.000 101.07608 85 ASN A O 1
ATOM 640 N N . TYR A 1 93 ? 0.96599 -10.40911 -12.89030 1.000 100.18988 86 TYR A N 1
ATOM 641 C CA . TYR A 1 93 ? 0.41735 -11.69020 -12.46799 1.000 104.51908 86 TYR A CA 1
ATOM 642 C C . TYR A 1 93 ? 1.49515 -12.49347 -11.75494 1.000 111.12987 86 TYR A C 1
ATOM 643 O O . TYR A 1 93 ? 2.62238 -12.60247 -12.24918 1.000 117.51545 86 TYR A O 1
ATOM 652 N N . ARG A 1 94 ? 1.14721 -13.05516 -10.60031 1.000 106.08812 87 ARG A N 1
ATOM 653 C CA . ARG A 1 94 ? 2.07186 -13.91995 -9.88747 1.000 104.83296 87 ARG A CA 1
ATOM 654 C C . ARG A 1 94 ? 2.18681 -15.26882 -10.59654 1.000 110.40665 87 ARG A C 1
ATOM 655 O O . ARG A 1 94 ? 1.45894 -15.57036 -11.54714 1.000 120.07063 87 ARG A O 1
ATOM 663 N N . LYS A 1 95 ? 3.12566 -16.08997 -10.11905 1.000 98.09256 88 LYS A N 1
ATOM 664 C CA . LYS A 1 95 ? 3.30082 -17.41929 -10.69507 1.000 110.21217 88 LYS A CA 1
ATOM 665 C C . LYS A 1 95 ? 2.06690 -18.28655 -10.48302 1.000 108.88381 88 LYS A C 1
ATOM 666 O O . LYS A 1 95 ? 1.72900 -19.10822 -11.34272 1.000 120.08440 88 LYS A O 1
ATOM 672 N N . ASP A 1 96 ? 1.37796 -18.11288 -9.35337 1.000 110.35543 89 ASP A N 1
ATOM 673 C CA . ASP A 1 96 ? 0.17116 -18.88375 -9.08008 1.000 117.43373 89 ASP A CA 1
ATOM 674 C C . ASP A 1 96 ? -1.00986 -18.44724 -9.93731 1.000 109.38046 89 ASP A C 1
ATOM 675 O O . ASP A 1 96 ? -1.98706 -19.19499 -10.04740 1.000 120.25048 89 ASP A O 1
ATOM 680 N N . GLY A 1 97 ? -0.94721 -17.26232 -10.53970 1.000 112.34010 90 GLY A N 1
ATOM 681 C CA . GLY A 1 97 ? -2.02699 -16.74207 -11.35380 1.000 115.58784 90 GLY A CA 1
ATOM 682 C C . GLY A 1 97 ? -2.76542 -15.57191 -10.74403 1.000 109.70986 90 GLY A C 1
ATOM 683 O O . GLY A 1 97 ? -3.56004 -14.93139 -11.44483 1.000 107.24343 90 GLY A O 1
ATOM 684 N N . THR A 1 98 ? -2.53673 -15.27078 -9.46814 1.000 122.89188 91 THR A N 1
ATOM 685 C CA . THR A 1 98 ? -3.18988 -14.13303 -8.84328 1.000 113.02438 91 THR A CA 1
ATOM 686 C C . THR A 1 98 ? -2.66041 -12.82760 -9.43471 1.000 106.39789 91 THR A C 1
ATOM 687 O O . THR A 1 98 ? -1.64869 -12.79265 -10.14098 1.000 104.85092 91 THR A O 1
ATOM 691 N N . ILE A 1 99 ? -3.36265 -11.73923 -9.13389 1.000 109.74769 92 ILE A N 1
ATOM 692 C CA . ILE A 1 99 ? -3.08771 -10.43244 -9.71714 1.000 105.03491 92 ILE A CA 1
ATOM 693 C C . ILE A 1 99 ? -2.70875 -9.46802 -8.60347 1.000 107.15591 92 ILE A C 1
ATOM 694 O O . ILE A 1 99 ? -3.37637 -9.41872 -7.56382 1.000 115.90666 92 ILE A O 1
ATOM 699 N N . PHE A 1 100 ? -1.63741 -8.70734 -8.82228 1.000 96.33960 93 PHE A N 1
ATOM 700 C CA . PHE A 1 100 ? -1.23093 -7.64484 -7.91562 1.000 93.12614 93 PHE A CA 1
ATOM 701 C C . PHE A 1 100 ? -0.82803 -6.43148 -8.73770 1.000 91.60941 93 PHE A C 1
ATOM 702 O O . PHE A 1 100 ? -0.19326 -6.56726 -9.78705 1.000 99.09928 93 PHE A O 1
ATOM 710 N N . TRP A 1 101 ? -1.20428 -5.24869 -8.26241 1.000 82.54494 94 TRP A N 1
ATOM 711 C CA . TRP A 1 101 ? -0.87988 -4.00741 -8.94982 1.000 80.02347 94 TRP A CA 1
ATOM 712 C C . TRP A 1 101 ? 0.48756 -3.51489 -8.49743 1.000 86.43821 94 TRP A C 1
ATOM 713 O O . TRP A 1 101 ? 0.72892 -3.33772 -7.29875 1.000 97.89406 94 TRP A O 1
ATOM 724 N N . ASN A 1 102 ? 1.37580 -3.29527 -9.46308 1.000 89.93906 95 ASN A N 1
ATOM 725 C CA . ASN A 1 102 ? 2.78442 -3.02699 -9.20571 1.000 94.68518 95 ASN A CA 1
ATOM 726 C C . ASN A 1 102 ? 3.13260 -1.62351 -9.67814 1.000 91.57268 95 ASN A C 1
ATOM 727 O O . ASN A 1 102 ? 3.01200 -1.31813 -10.86939 1.000 101.72893 95 ASN A O 1
ATOM 732 N N . GLU A 1 103 ? 3.56755 -0.77786 -8.74621 1.000 81.85285 96 GLU A N 1
ATOM 733 C CA . GLU A 1 103 ? 4.14576 0.52313 -9.07594 1.000 78.84745 96 GLU A CA 1
ATOM 734 C C . GLU A 1 103 ? 5.64828 0.31802 -9.22211 1.000 89.90045 96 GLU A C 1
ATOM 735 O O . GLU A 1 103 ? 6.37895 0.26253 -8.23052 1.000 89.31634 96 GLU A O 1
ATOM 741 N N . LEU A 1 104 ? 6.11169 0.18892 -10.46113 1.000 95.59824 97 LEU A N 1
ATOM 742 C CA . LEU A 1 104 ? 7.50328 -0.13254 -10.74688 1.000 84.35562 97 LEU A CA 1
ATOM 743 C C . LEU A 1 104 ? 8.29828 1.14077 -10.99846 1.000 89.46488 97 LEU A C 1
ATOM 744 O O . LEU A 1 104 ? 7.91720 1.96163 -11.83975 1.000 90.17236 97 LEU A O 1
ATOM 749 N N . SER A 1 105 ? 9.40396 1.29468 -10.27580 1.000 85.27998 98 SER A N 1
ATOM 750 C CA . SER A 1 105 ? 10.32416 2.40935 -10.45870 1.000 88.83151 98 SER A CA 1
ATOM 751 C C . SER A 1 105 ? 11.61718 1.88366 -11.06498 1.000 98.51225 98 SER A C 1
ATOM 752 O O . SER A 1 105 ? 12.31961 1.08209 -10.43910 1.000 88.30066 98 SER A O 1
ATOM 755 N N . LEU A 1 106 ? 11.92307 2.32874 -12.27854 1.000 81.08005 99 LEU A N 1
ATOM 756 C CA . LEU A 1 106 ? 13.17321 1.99441 -12.94257 1.000 84.10960 99 LEU A CA 1
ATOM 757 C C . LEU A 1 106 ? 14.12432 3.17995 -12.86267 1.000 84.07306 99 LEU A C 1
ATOM 758 O O . LEU A 1 106 ? 13.71171 4.33123 -13.02788 1.000 86.85933 99 LEU A O 1
ATOM 763 N N . THR A 1 107 ? 15.40024 2.89356 -12.59535 1.000 82.40722 100 THR A N 1
ATOM 764 C CA . THR A 1 107 ? 16.39320 3.94340 -12.44513 1.000 93.83049 100 THR A CA 1
ATOM 765 C C . THR A 1 107 ? 17.73723 3.41971 -12.93342 1.000 104.08282 100 THR A C 1
ATOM 766 O O . THR A 1 107 ? 18.13627 2.31253 -12.53777 1.000 104.81662 100 THR A O 1
ATOM 770 N N . PRO A 1 108 ? 18.44217 4.16600 -13.77944 1.000 100.28407 101 PRO A N 1
ATOM 771 C CA . PRO A 1 108 ? 19.76339 3.72002 -14.23168 1.000 98.71022 101 PRO A CA 1
ATOM 772 C C . PRO A 1 108 ? 20.79114 3.78607 -13.11181 1.000 107.59078 101 PRO A C 1
ATOM 773 O O . PRO A 1 108 ? 20.60232 4.44454 -12.08654 1.000 112.27942 101 PRO A O 1
ATOM 777 N N . ILE A 1 109 ? 21.90005 3.08323 -13.32864 1.000 107.70716 102 ILE A N 1
ATOM 778 C CA . ILE A 1 109 ? 23.01883 3.04482 -12.39274 1.000 119.72575 102 ILE A CA 1
ATOM 779 C C . ILE A 1 109 ? 24.25788 3.53281 -13.13052 1.000 134.06755 102 ILE A C 1
ATOM 780 O O . ILE A 1 109 ? 24.69055 2.90798 -14.10723 1.000 138.74024 102 ILE A O 1
ATOM 785 N N . ILE A 1 110 ? 24.82768 4.64272 -12.66516 1.000 133.93260 103 ILE A N 1
ATOM 786 C CA . ILE A 1 110 ? 25.94836 5.30264 -13.32942 1.000 147.10400 103 ILE A CA 1
ATOM 787 C C . ILE A 1 110 ? 27.06750 5.47564 -12.31042 1.000 158.32308 103 ILE A C 1
ATOM 788 O O . ILE A 1 110 ? 26.97202 6.32667 -11.41779 1.000 165.45132 103 ILE A O 1
ATOM 793 N N . ASN A 1 111 ? 28.13210 4.68713 -12.44904 1.000 172.56830 104 ASN A N 1
ATOM 794 C CA . ASN A 1 111 ? 29.28519 4.74140 -11.55396 1.000 183.76602 104 ASN A CA 1
ATOM 795 C C . ASN A 1 111 ? 30.46450 5.35304 -12.30135 1.000 174.11833 104 ASN A C 1
ATOM 796 O O . ASN A 1 111 ? 30.99606 4.74186 -13.23494 1.000 164.69994 104 ASN A O 1
ATOM 801 N N . LYS A 1 112 ? 30.87475 6.55079 -11.87926 1.000 171.60941 105 LYS A N 1
ATOM 802 C CA . LYS A 1 112 ? 32.01860 7.25531 -12.46117 1.000 165.86148 105 LYS A CA 1
ATOM 803 C C . LYS A 1 112 ? 31.87346 7.37499 -13.97636 1.000 166.14993 105 LYS A C 1
ATOM 804 O O . LYS A 1 112 ? 32.74669 6.97090 -14.74810 1.000 168.55366 105 LYS A O 1
ATOM 810 N N . ASN A 1 113 ? 30.73817 7.93236 -14.39523 1.000 166.80947 106 ASN A N 1
ATOM 811 C CA . ASN A 1 113 ? 30.32829 8.06553 -15.79063 1.000 160.84360 106 ASN A CA 1
ATOM 812 C C . ASN A 1 113 ? 30.15578 6.71868 -16.48238 1.000 166.08975 106 ASN A C 1
ATOM 813 O O . ASN A 1 113 ? 29.94436 6.67430 -17.70071 1.000 177.48041 106 ASN A O 1
ATOM 818 N N . GLY A 1 114 ? 30.24540 5.61711 -15.74060 1.000 164.16490 107 GLY A N 1
ATOM 819 C CA . GLY A 1 114 ? 29.88210 4.32196 -16.27528 1.000 159.57122 107 GLY A CA 1
ATOM 820 C C . GLY A 1 114 ? 28.39159 4.28197 -16.52854 1.000 169.03155 107 GLY A C 1
ATOM 821 O O . GLY A 1 114 ? 27.62948 3.73141 -15.72821 1.000 169.54636 107 GLY A O 1
ATOM 822 N N . LEU A 1 115 ? 27.96931 4.87864 -17.64081 1.000 177.26830 108 LEU A N 1
ATOM 823 C CA . LEU A 1 115 ? 26.55166 5.09967 -17.88641 1.000 173.43482 108 LEU A CA 1
ATOM 824 C C . LEU A 1 115 ? 25.80336 3.78066 -18.02573 1.000 172.74591 108 LEU A C 1
ATOM 825 O O . LEU A 1 115 ? 26.26983 2.85007 -18.68881 1.000 183.12969 108 LEU A O 1
ATOM 830 N N . ILE A 1 116 ? 24.62904 3.72250 -17.39043 1.000 148.11068 109 ILE A N 1
ATOM 831 C CA . ILE A 1 116 ? 23.66345 2.62433 -17.45268 1.000 148.14829 109 ILE A CA 1
ATOM 832 C C . ILE A 1 116 ? 24.35878 1.26207 -17.49038 1.000 146.97875 109 ILE A C 1
ATOM 833 O O . ILE A 1 116 ? 24.13438 0.44621 -18.39240 1.000 144.26268 109 ILE A O 1
ATOM 838 N N . THR A 1 117 ? 25.21378 1.00426 -16.49732 1.000 150.02286 110 THR A N 1
ATOM 839 C CA . THR A 1 117 ? 25.78327 -0.33214 -16.35641 1.000 148.85921 110 THR A CA 1
ATOM 840 C C . THR A 1 117 ? 24.70364 -1.34781 -16.00303 1.000 150.62474 110 THR A C 1
ATOM 841 O O . THR A 1 117 ? 24.70912 -2.47350 -16.51476 1.000 149.04715 110 THR A O 1
ATOM 845 N N . HIS A 1 118 ? 23.76413 -0.96535 -15.13895 1.000 124.76493 111 HIS A N 1
ATOM 846 C CA . HIS A 1 118 ? 22.63943 -1.81431 -14.77483 1.000 116.38532 111 HIS A CA 1
ATOM 847 C C . HIS A 1 118 ? 21.39900 -0.94493 -14.60736 1.000 109.54480 111 HIS A C 1
ATOM 848 O O . HIS A 1 118 ? 21.44635 0.27972 -14.75861 1.000 110.24957 111 HIS A O 1
ATOM 855 N N . TYR A 1 119 ? 20.27661 -1.58996 -14.29356 1.000 102.70239 112 TYR A N 1
ATOM 856 C CA . TYR A 1 119 ? 19.01245 -0.90914 -14.05018 1.000 102.92354 112 TYR A CA 1
ATOM 857 C C . TYR A 1 119 ? 18.41978 -1.40729 -12.74031 1.000 103.05146 112 TYR A C 1
ATOM 858 O O . TYR A 1 119 ? 18.49422 -2.60030 -12.43065 1.000 108.93651 112 TYR A O 1
ATOM 867 N N . LEU A 1 120 ? 17.83214 -0.49082 -11.97446 1.000 104.02604 113 LEU A N 1
ATOM 868 C CA . LEU A 1 120 ? 17.23818 -0.80111 -10.67878 1.000 95.74910 113 LEU A CA 1
ATOM 869 C C . LEU A 1 120 ? 15.72123 -0.82182 -10.80879 1.000 92.57697 113 LEU A C 1
ATOM 870 O O . LEU A 1 120 ? 15.11569 0.17779 -11.20842 1.000 99.09238 113 LEU A O 1
ATOM 875 N N . GLY A 1 121 ? 15.11254 -1.95127 -10.45800 1.000 97.81117 114 GLY A N 1
ATOM 876 C CA . GLY A 1 121 ? 13.66890 -2.07350 -10.49573 1.000 95.38895 114 GLY A CA 1
ATOM 877 C C . GLY A 1 121 ? 13.06401 -2.32098 -9.12981 1.000 96.03303 114 GLY A C 1
ATOM 878 O O . GLY A 1 121 ? 13.27433 -3.38099 -8.53276 1.000 87.50379 114 GLY A O 1
ATOM 879 N N . ILE A 1 122 ? 12.30932 -1.35009 -8.62529 1.000 94.09772 115 ILE A N 1
ATOM 880 C CA . ILE A 1 122 ? 11.68366 -1.43047 -7.31119 1.000 83.56457 115 ILE A CA 1
ATOM 881 C C . ILE A 1 122 ? 10.19306 -1.65899 -7.52103 1.000 84.82759 115 ILE A C 1
ATOM 882 O O . ILE A 1 122 ? 9.48972 -0.79042 -8.05210 1.000 88.60207 115 ILE A O 1
ATOM 887 N N . GLN A 1 123 ? 9.70899 -2.82539 -7.10340 1.000 84.32940 116 GLN A N 1
ATOM 888 C CA . GLN A 1 123 ? 8.30322 -3.18629 -7.22661 1.000 85.79761 116 GLN A CA 1
ATOM 889 C C . GLN A 1 123 ? 7.60280 -2.98020 -5.88988 1.000 99.78921 116 GLN A C 1
ATOM 890 O O . GLN A 1 123 ? 8.04575 -3.50738 -4.86434 1.000 99.67354 116 GLN A O 1
ATOM 896 N N . LYS A 1 124 ? 6.50980 -2.22036 -5.90619 1.000 99.07234 117 LYS A N 1
ATOM 897 C CA . LYS A 1 124 ? 5.73176 -1.92243 -4.70922 1.000 81.04174 117 LYS A CA 1
ATOM 898 C C . LYS A 1 124 ? 4.29436 -2.36636 -4.93424 1.000 86.58942 117 LYS A C 1
ATOM 899 O O . LYS A 1 124 ? 3.62890 -1.88005 -5.85500 1.000 100.60797 117 LYS A O 1
ATOM 905 N N . ASP A 1 125 ? 3.81948 -3.28578 -4.09728 1.000 78.33764 118 ASP A N 1
ATOM 906 C CA . ASP A 1 125 ? 2.44999 -3.77798 -4.20518 1.000 78.44108 118 ASP A CA 1
ATOM 907 C C . ASP A 1 125 ? 1.48732 -2.67010 -3.79620 1.000 90.77473 118 ASP A C 1
ATOM 908 O O . ASP A 1 125 ? 1.36260 -2.35095 -2.60929 1.000 102.89444 118 ASP A O 1
ATOM 913 N N . VAL A 1 126 ? 0.80218 -2.08451 -4.77695 1.000 80.15520 119 VAL A N 1
ATOM 914 C CA . VAL A 1 126 ? -0.13822 -0.99995 -4.51895 1.000 71.06671 119 VAL A CA 1
ATOM 915 C C . VAL A 1 126 ? -1.55370 -1.44900 -4.86300 1.000 73.27134 119 VAL A C 1
ATOM 916 O O . VAL A 1 126 ? -2.40695 -0.62677 -5.21513 1.000 78.59521 119 VAL A O 1
ATOM 920 N N . SER A 1 127 ? -1.81583 -2.75422 -4.74644 1.000 73.57236 120 SER A N 1
ATOM 921 C CA . SER A 1 127 ? -3.11977 -3.29431 -5.12644 1.000 82.51131 120 SER A CA 1
ATOM 922 C C . SER A 1 127 ? -4.24193 -2.66912 -4.30659 1.000 99.98106 120 SER A C 1
ATOM 923 O O . SER A 1 127 ? -5.27883 -2.27281 -4.85207 1.000 103.54977 120 SER A O 1
ATOM 926 N N . ALA A 1 128 ? -4.05430 -2.58132 -2.98732 1.000 87.60099 121 ALA A N 1
ATOM 927 C CA . ALA A 1 128 ? -5.09428 -2.02581 -2.12772 1.000 84.93492 121 ALA A CA 1
ATOM 928 C C . ALA A 1 128 ? -5.34871 -0.55841 -2.44511 1.000 76.85882 121 ALA A C 1
ATOM 929 O O . ALA A 1 128 ? -6.49151 -0.09074 -2.38074 1.000 95.24575 121 ALA A O 1
ATOM 931 N N . GLN A 1 129 ? -4.29555 0.18303 -2.79612 1.000 85.24214 122 GLN A N 1
ATOM 932 C CA . GLN A 1 129 ? -4.46147 1.59532 -3.12441 1.000 88.31960 122 GLN A CA 1
ATOM 933 C C . GLN A 1 129 ? -5.29608 1.77466 -4.38561 1.000 99.15715 122 GLN A C 1
ATOM 934 O O . GLN A 1 129 ? -6.14898 2.66757 -4.45362 1.000 99.24971 122 GLN A O 1
ATOM 940 N N . VAL A 1 130 ? -5.06274 0.93512 -5.39607 1.000 89.53075 123 VAL A N 1
ATOM 941 C CA . VAL A 1 130 ? -5.81924 1.03823 -6.63955 1.000 94.51596 123 VAL A CA 1
ATOM 942 C C . VAL A 1 130 ? -7.28775 0.70896 -6.40300 1.000 93.68045 123 VAL A C 1
ATOM 943 O O . VAL A 1 130 ? -8.18205 1.41585 -6.88220 1.000 100.95372 123 VAL A O 1
ATOM 947 N N . ILE A 1 131 ? -7.56062 -0.35814 -5.65147 1.000 89.76084 124 ILE A N 1
ATOM 948 C CA . ILE A 1 131 ? -8.93917 -0.78912 -5.44581 1.000 90.66688 124 ILE A CA 1
ATOM 949 C C . ILE A 1 131 ? -9.68478 0.19012 -4.54796 1.000 95.41578 124 ILE A C 1
ATOM 950 O O . ILE A 1 131 ? -10.86029 0.49495 -4.78349 1.000 102.37908 124 ILE A O 1
ATOM 955 N N . LEU A 1 132 ? -9.01898 0.70549 -3.51249 1.000 93.85213 125 LEU A N 1
ATOM 956 C CA . LEU A 1 132 ? -9.67620 1.65324 -2.61793 1.000 101.84514 125 LEU A CA 1
ATOM 957 C C . LEU A 1 132 ? -9.97796 2.96401 -3.33416 1.000 101.55231 125 LEU A C 1
ATOM 958 O O . LEU A 1 132 ? -11.09374 3.48868 -3.24334 1.000 107.71656 125 LEU A O 1
ATOM 963 N N . ASN A 1 133 ? -8.99508 3.50377 -4.06112 1.000 97.94094 126 ASN A N 1
ATOM 964 C CA . ASN A 1 133 ? -9.19826 4.77069 -4.75722 1.000 106.54553 126 ASN A CA 1
ATOM 965 C C . ASN A 1 133 ? -10.24259 4.65115 -5.86012 1.000 109.75786 126 ASN A C 1
ATOM 966 O O . ASN A 1 133 ? -10.93741 5.62885 -6.15998 1.000 117.87347 126 ASN A O 1
ATOM 971 N N . GLN A 1 134 ? -10.36898 3.47250 -6.47410 1.000 118.73709 127 GLN A N 1
ATOM 972 C CA . GLN A 1 134 ? -11.41981 3.27348 -7.46690 1.000 118.04321 127 GLN A CA 1
ATOM 973 C C . GLN A 1 134 ? -12.79724 3.27051 -6.81685 1.000 123.85299 127 GLN A C 1
ATOM 974 O O . GLN A 1 134 ? -13.76559 3.77074 -7.39953 1.000 130.82715 127 GLN A O 1
ATOM 980 N N . THR A 1 135 ? -12.90522 2.71467 -5.61013 1.000 122.62465 128 THR A N 1
ATOM 981 C CA . THR A 1 135 ? -14.17028 2.70445 -4.88784 1.000 122.10517 128 THR A CA 1
ATOM 982 C C . THR A 1 135 ? -14.49097 4.04061 -4.23228 1.000 123.15753 128 THR A C 1
ATOM 983 O O . THR A 1 135 ? -15.57961 4.18734 -3.66602 1.000 126.86826 128 THR A O 1
ATOM 987 N N . LEU A 1 136 ? -13.58074 5.01382 -4.29539 1.000 120.47898 129 LEU A N 1
ATOM 988 C CA . LEU A 1 136 ? -13.82633 6.29566 -3.64669 1.000 111.10329 129 LEU A CA 1
ATOM 989 C C . LEU A 1 136 ? -14.81292 7.15749 -4.42298 1.000 128.33602 129 LEU A C 1
ATOM 990 O O . LEU A 1 136 ? -15.56246 7.92802 -3.81268 1.000 126.91454 129 LEU A O 1
ATOM 995 N N . HIS A 1 137 ? -14.83399 7.05271 -5.75467 1.000 128.96408 130 HIS A N 1
ATOM 996 C CA . HIS A 1 137 ? -15.78761 7.84617 -6.52046 1.000 134.89325 130 HIS A CA 1
ATOM 997 C C . HIS A 1 137 ? -17.20769 7.31850 -6.37274 1.000 140.01135 130 HIS A C 1
ATOM 998 O O . HIS A 1 137 ? -18.16303 8.08008 -6.55840 1.000 140.95177 130 HIS A O 1
ATOM 1005 N N . GLU A 1 138 ? -17.36688 6.04049 -6.04314 1.000 139.91426 131 GLU A N 1
ATOM 1006 C CA . GLU A 1 138 ? -18.64633 5.55440 -5.55896 1.000 147.44726 131 GLU A CA 1
ATOM 1007 C C . GLU A 1 138 ? -18.79533 5.89176 -4.07889 1.000 150.19133 131 GLU A C 1
ATOM 1008 O O . GLU A 1 138 ? -17.82330 6.20665 -3.38638 1.000 145.41411 131 GLU A O 1
ATOM 1014 N N . GLU A 1 139 ? -20.03607 5.82523 -3.59404 1.000 158.26262 132 GLU A N 1
ATOM 1015 C CA . GLU A 1 139 ? -20.28457 6.10929 -2.18449 1.000 167.18727 132 GLU A CA 1
ATOM 1016 C C . GLU A 1 139 ? -19.61154 5.07273 -1.29352 1.000 166.63469 132 GLU A C 1
ATOM 1017 O O . GLU A 1 139 ? -18.93316 5.42143 -0.31994 1.000 166.88853 132 GLU A O 1
ATOM 1023 N N . ASN A 1 140 ? -19.78687 3.79314 -1.61841 1.000 169.23697 133 ASN A N 1
ATOM 1024 C CA . ASN A 1 140 ? -19.17366 2.68736 -0.88287 1.000 164.44358 133 ASN A CA 1
ATOM 1025 C C . ASN A 1 140 ? -19.49727 2.73669 0.60834 1.000 160.18988 133 ASN A C 1
ATOM 1026 O O . ASN A 1 140 ? -18.63613 3.05094 1.42991 1.000 157.76500 133 ASN A O 1
ATOM 1028 N N . SER A 1 145 ? -18.39334 8.03459 6.58374 1.000 119.28923 138 SER A N 1
ATOM 1029 C CA . SER A 1 145 ? -18.86964 7.11530 7.61030 1.000 131.24189 138 SER A CA 1
ATOM 1030 C C . SER A 1 145 ? -17.73547 6.69994 8.54101 1.000 137.52724 138 SER A C 1
ATOM 1031 O O . SER A 1 145 ? -17.68636 7.11575 9.69848 1.000 138.11993 138 SER A O 1
ATOM 1033 N N . ASN A 1 146 ? -16.82657 5.87520 8.02681 1.000 143.91404 139 ASN A N 1
ATOM 1034 C CA . ASN A 1 146 ? -15.68994 5.42355 8.81752 1.000 146.19356 139 ASN A CA 1
ATOM 1035 C C . ASN A 1 146 ? -14.75061 6.58885 9.10145 1.000 140.20132 139 ASN A C 1
ATOM 1036 O O . ASN A 1 146 ? -14.42604 7.37128 8.20310 1.000 141.34153 139 ASN A O 1
ATOM 1041 N N . LYS A 1 147 ? -14.31624 6.70405 10.35873 1.000 144.51046 140 LYS A N 1
ATOM 1042 C CA . LYS A 1 147 ? -13.40170 7.77881 10.73226 1.000 142.54699 140 LYS A CA 1
ATOM 1043 C C . LYS A 1 147 ? -12.06575 7.63506 10.01472 1.000 135.55396 140 LYS A C 1
ATOM 1044 O O . LYS A 1 147 ? -11.53683 8.60532 9.46039 1.000 127.11313 140 LYS A O 1
ATOM 1050 N N . GLU A 1 148 ? -11.50541 6.42314 10.01375 1.000 151.23515 141 GLU A N 1
ATOM 1051 C CA . GLU A 1 148 ? -10.20739 6.20495 9.38493 1.000 143.38196 141 GLU A CA 1
ATOM 1052 C C . GLU A 1 148 ? -10.26871 6.41145 7.87718 1.000 139.39193 141 GLU A C 1
ATOM 1053 O O . GLU A 1 148 ? -9.27081 6.81301 7.26763 1.000 135.61591 141 GLU A O 1
ATOM 1059 N N . MET A 1 149 ? -11.42227 6.14561 7.26035 1.000 130.51695 142 MET A N 1
ATOM 1060 C CA . MET A 1 149 ? -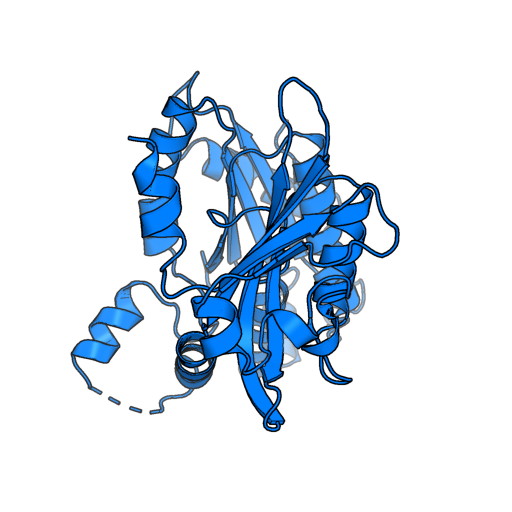11.56984 6.41117 5.83355 1.000 127.88420 142 MET A CA 1
ATOM 1061 C C . MET A 1 149 ? -11.60959 7.90846 5.55540 1.000 116.79709 142 MET A C 1
ATOM 1062 O O . MET A 1 149 ? -11.08940 8.36936 4.53258 1.000 111.45473 142 MET A O 1
ATOM 1067 N N . LEU A 1 150 ? -12.22324 8.68338 6.45393 1.000 111.61207 143 LEU A N 1
ATOM 1068 C CA . LEU A 1 150 ? -12.26621 10.13076 6.27402 1.000 116.34662 143 LEU A CA 1
ATOM 1069 C C . LEU A 1 150 ? -10.88656 10.75045 6.45602 1.000 113.27151 143 LEU A C 1
ATOM 1070 O O . LEU A 1 150 ? -10.54531 11.72575 5.77740 1.000 115.94188 143 LEU A O 1
ATOM 1075 N N . GLU A 1 151 ? -10.08178 10.20129 7.37027 1.000 118.25623 144 GLU A N 1
ATOM 1076 C CA . GLU A 1 151 ? -8.70442 10.66035 7.51652 1.000 106.81401 144 GLU A CA 1
ATOM 1077 C C . GLU A 1 151 ? -7.89859 10.40324 6.25092 1.000 109.43596 144 GLU A C 1
ATOM 1078 O O . GLU A 1 151 ? -7.00082 11.18360 5.91380 1.000 95.94393 144 GLU A O 1
ATOM 1084 N N . TYR A 1 152 ? -8.20413 9.31564 5.54138 1.000 102.15776 145 TYR A N 1
ATOM 1085 C CA . TYR A 1 152 ? -7.53378 9.03442 4.27716 1.000 109.72434 145 TYR A CA 1
ATOM 1086 C C . TYR A 1 152 ? -8.01453 9.97454 3.18031 1.000 91.10926 145 TYR A C 1
ATOM 1087 O O . TYR A 1 152 ? -7.21330 10.45560 2.37085 1.000 100.41625 145 TYR A O 1
ATOM 1096 N N . LEU A 1 153 ? -9.31789 10.25699 3.14625 1.000 95.31051 146 LEU A N 1
ATOM 1097 C CA . LEU A 1 153 ? -9.90046 11.14182 2.14417 1.000 100.63133 146 LEU A CA 1
ATOM 1098 C C . LEU A 1 153 ? -9.50992 12.60109 2.33087 1.000 105.12300 146 LEU A C 1
ATOM 1099 O O . LEU A 1 153 ? -9.91985 13.43522 1.51570 1.000 114.80430 146 LEU A O 1
ATOM 1104 N N . VAL A 1 154 ? -8.74151 12.93112 3.37131 1.000 109.41693 147 VAL A N 1
ATOM 1105 C CA . VAL A 1 154 ? -8.31051 14.31212 3.57110 1.000 109.86713 147 VAL A CA 1
ATOM 1106 C C . VAL A 1 154 ? -7.42402 14.76637 2.41892 1.000 110.15520 147 VAL A C 1
ATOM 1107 O O . VAL A 1 154 ? -7.56557 15.88508 1.90960 1.000 118.31757 147 VAL A O 1
ATOM 1111 N N . ASN A 1 155 ? -6.50464 13.90492 1.98188 1.000 96.91042 148 ASN A N 1
ATOM 1112 C CA . ASN A 1 155 ? -5.55500 14.23879 0.92813 1.000 110.47761 148 ASN A CA 1
ATOM 1113 C C . ASN A 1 155 ? -5.88864 13.56584 -0.39909 1.000 102.42580 148 ASN A C 1
ATOM 1114 O O . ASN A 1 155 ? -5.02976 13.49334 -1.28340 1.000 107.60956 148 ASN A O 1
ATOM 1119 N N . ILE A 1 156 ? -7.11496 13.07435 -0.56115 1.000 103.60941 149 ILE A N 1
ATOM 1120 C CA . ILE A 1 156 ? -7.52041 12.35955 -1.76523 1.000 89.10714 149 ILE A CA 1
ATOM 1121 C C . ILE A 1 156 ? -8.80391 12.97980 -2.29711 1.000 100.95888 149 ILE A C 1
ATOM 1122 O O . ILE A 1 156 ? -9.76703 13.16587 -1.54520 1.000 98.13405 149 ILE A O 1
ATOM 1127 N N . ASP A 1 157 ? -8.81675 13.29679 -3.58959 1.000 117.98057 150 ASP A N 1
ATOM 1128 C CA . ASP A 1 157 ? -10.03615 13.74166 -4.24844 1.000 102.20494 150 ASP A CA 1
ATOM 1129 C C . ASP A 1 157 ? -10.93662 12.54157 -4.51246 1.000 105.71340 150 ASP A C 1
ATOM 1130 O O . ASP A 1 157 ? -10.48834 11.52525 -5.05139 1.000 110.07318 150 ASP A O 1
ATOM 1135 N N . ALA A 1 158 ? -12.20940 12.66078 -4.12984 1.000 117.01061 151 ALA A N 1
ATOM 1136 C CA . ALA A 1 158 ? -13.11512 11.51954 -4.21643 1.000 111.85641 151 ALA A CA 1
ATOM 1137 C C . ALA A 1 158 ? -13.42417 11.15527 -5.66340 1.000 104.55080 151 ALA A C 1
ATOM 1138 O O . ALA A 1 158 ? -13.45431 9.97081 -6.01643 1.000 114.98112 151 ALA A O 1
ATOM 1140 N N . LEU A 1 159 ? -13.64841 12.15674 -6.51541 1.000 111.99306 152 LEU A N 1
ATOM 1141 C CA . LEU A 1 159 ? -14.07628 11.89231 -7.88608 1.000 110.30156 152 LEU A CA 1
ATOM 1142 C C . LEU A 1 159 ? -12.98554 11.18483 -8.68301 1.000 109.29952 152 LEU A C 1
ATOM 1143 O O . LEU A 1 159 ? -13.20165 10.09532 -9.22623 1.000 116.81858 152 LEU A O 1
ATOM 1148 N N . THR A 1 160 ? -11.80123 11.79277 -8.76490 1.000 111.88163 153 THR A N 1
ATOM 1149 C CA . THR A 1 160 ? -10.73805 11.23893 -9.59559 1.000 98.77261 153 THR A CA 1
ATOM 1150 C C . THR A 1 160 ? -9.94982 10.14876 -8.88240 1.000 103.56619 153 THR A C 1
ATOM 1151 O O . THR A 1 160 ? -9.37844 9.27334 -9.54179 1.000 107.39180 153 THR A O 1
ATOM 1155 N N . GLY A 1 161 ? -9.90528 10.17920 -7.55182 1.000 108.65376 154 GLY A N 1
ATOM 1156 C CA . GLY A 1 161 ? -9.05517 9.28385 -6.80038 1.000 102.96026 154 GLY A CA 1
ATOM 1157 C C . GLY A 1 161 ? -7.62276 9.74394 -6.65648 1.000 104.19460 154 GLY A C 1
ATOM 1158 O O . GLY A 1 161 ? -6.85162 9.09835 -5.93406 1.000 99.70098 154 GLY A O 1
ATOM 1159 N N . LEU A 1 162 ? -7.23910 10.83552 -7.31444 1.000 100.98599 155 LEU A N 1
ATOM 1160 C CA . LEU A 1 162 ? -5.88521 11.35528 -7.22761 1.000 98.78296 155 LEU A CA 1
ATOM 1161 C C . LEU A 1 162 ? -5.69433 12.11838 -5.91989 1.000 104.16370 155 LEU A C 1
ATOM 1162 O O . LEU A 1 162 ? -6.60752 12.24935 -5.09973 1.000 93.39720 155 LEU A O 1
ATOM 1167 N N . HIS A 1 163 ? -4.48509 12.63481 -5.72742 1.000 99.00475 156 HIS A N 1
ATOM 1168 C CA . HIS A 1 163 ? -4.21992 13.51371 -4.60304 1.000 96.85497 156 HIS A CA 1
ATOM 1169 C C . HIS A 1 163 ? -4.93367 14.84761 -4.80642 1.000 104.21969 156 HIS A C 1
ATOM 1170 O O . HIS A 1 163 ? -5.24425 15.25183 -5.93021 1.000 107.74336 156 HIS A O 1
ATOM 1177 N N . ASN A 1 164 ? -5.19985 15.53275 -3.69949 1.000 102.67530 157 ASN A N 1
ATOM 1178 C CA . ASN A 1 164 ? -5.93418 16.78567 -3.73289 1.000 90.16635 157 ASN A CA 1
ATOM 1179 C C . ASN A 1 164 ? -4.96702 17.96707 -3.77410 1.000 107.08545 157 ASN A C 1
ATOM 1180 O O . ASN A 1 164 ? -3.74445 17.80924 -3.81944 1.000 106.13453 157 ASN A O 1
ATOM 1185 N N . ARG A 1 165 ? -5.53639 19.17457 -3.75710 1.000 106.82452 158 ARG A N 1
ATOM 1186 C CA . ARG A 1 165 ? -4.72348 20.38525 -3.79181 1.000 105.31168 158 ARG A CA 1
ATOM 1187 C C . ARG A 1 165 ? -3.90300 20.54781 -2.51776 1.000 114.04653 158 ARG A C 1
ATOM 1188 O O . ARG A 1 165 ? -2.82043 21.14458 -2.55064 1.000 119.55651 158 ARG A O 1
ATOM 1196 N N . ARG A 1 166 ? -4.39579 20.02461 -1.39244 1.000 94.57596 159 ARG A N 1
ATOM 1197 C CA . ARG A 1 166 ? -3.62638 20.07677 -0.15341 1.000 116.42732 159 ARG A CA 1
ATOM 1198 C C . ARG A 1 166 ? -2.34382 19.26457 -0.26380 1.000 112.71331 159 ARG A C 1
ATOM 1199 O O . ARG A 1 166 ? -1.27845 19.70794 0.18127 1.000 117.44990 159 ARG A O 1
ATOM 1207 N N . PHE A 1 167 ? -2.42936 18.06581 -0.84456 1.000 103.18930 160 PHE A N 1
ATOM 1208 C CA . PHE A 1 167 ? -1.24214 17.23273 -0.99922 1.000 110.87863 160 PHE A CA 1
ATOM 1209 C C . PHE A 1 167 ? -0.21634 17.90347 -1.90261 1.000 112.55613 160 PHE A C 1
ATOM 1210 O O . PHE A 1 167 ? 0.99286 17.79456 -1.67059 1.000 111.81602 160 PHE A O 1
ATOM 1218 N N . LEU A 1 168 ? -0.68226 18.61008 -2.93341 1.000 112.40053 161 LEU A N 1
ATOM 1219 C CA . LEU A 1 168 ? 0.23039 19.29071 -3.84557 1.000 103.72244 161 LEU A CA 1
ATOM 1220 C C . LEU A 1 168 ? 0.97251 20.42129 -3.14345 1.000 112.58250 161 LEU A C 1
ATOM 1221 O O . LEU A 1 168 ? 2.19905 20.53532 -3.25225 1.000 110.34431 161 LEU A O 1
ATOM 1226 N N . GLU A 1 169 ? 0.24077 21.26991 -2.41821 1.000 108.50985 162 GLU A N 1
ATOM 1227 C CA . GLU A 1 169 ? 0.85800 22.42926 -1.78243 1.000 114.76600 162 GLU A CA 1
ATOM 1228 C C . GLU A 1 169 ? 1.81460 22.01328 -0.67228 1.000 113.73129 162 GLU A C 1
ATOM 1229 O O . GLU A 1 169 ? 2.87721 22.62262 -0.50142 1.000 120.19766 162 GLU A O 1
ATOM 1235 N N . ASP A 1 170 ? 1.45773 20.98082 0.09347 1.000 106.69145 163 ASP A N 1
ATOM 1236 C CA . ASP A 1 170 ? 2.35396 20.50156 1.13970 1.000 116.51675 163 ASP A CA 1
ATOM 1237 C C . ASP A 1 170 ? 3.60130 19.86809 0.53711 1.000 113.24874 163 ASP A C 1
ATOM 1238 O O . ASP A 1 170 ? 4.72443 20.15318 0.96846 1.000 120.24566 163 ASP A O 1
ATOM 1243 N N . GLN A 1 171 ? 3.42301 19.00355 -0.46599 1.000 112.55042 164 GLN A N 1
ATOM 1244 C CA . GLN A 1 171 ? 4.57505 18.43162 -1.15401 1.000 105.64295 164 GLN A CA 1
ATOM 1245 C C . GLN A 1 171 ? 5.41089 19.50919 -1.82852 1.000 111.86255 164 GLN A C 1
ATOM 1246 O O . GLN A 1 171 ? 6.63532 19.37385 -1.92288 1.000 113.65938 164 GLN A O 1
ATOM 1252 N N . LEU A 1 172 ? 4.77468 20.58699 -2.29432 1.000 111.63228 165 LEU A N 1
ATOM 1253 C CA . LEU A 1 172 ? 5.52891 21.67065 -2.91486 1.000 107.35179 165 LEU A CA 1
ATOM 1254 C C . LEU A 1 172 ? 6.50119 22.29979 -1.92579 1.000 112.43100 165 LEU A C 1
ATOM 1255 O O . LEU A 1 172 ? 7.61812 22.67290 -2.29725 1.000 110.48586 165 LEU A O 1
ATOM 1260 N N . VAL A 1 173 ? 6.09805 22.42046 -0.66018 1.000 112.20629 166 VAL A N 1
ATOM 1261 C CA . VAL A 1 173 ? 6.99936 22.95245 0.35786 1.000 109.16771 166 VAL A CA 1
ATOM 1262 C C . VAL A 1 173 ? 8.07520 21.92917 0.70013 1.000 110.02967 166 VAL A C 1
ATOM 1263 O O . VAL A 1 173 ? 9.26286 22.25976 0.79931 1.000 113.88765 166 VAL A O 1
ATOM 1267 N N . ILE A 1 174 ? 7.67286 20.66925 0.88027 1.000 113.48571 167 ILE A N 1
ATOM 1268 C CA . ILE A 1 174 ? 8.61524 19.62450 1.27468 1.000 104.30593 167 ILE A CA 1
ATOM 1269 C C . ILE A 1 174 ? 9.64613 19.39415 0.17796 1.000 105.88889 167 ILE A C 1
ATOM 1270 O O . ILE A 1 174 ? 10.85859 19.45077 0.41602 1.000 97.58392 167 ILE A O 1
ATOM 1275 N N . GLN A 1 175 ? 9.17714 19.12741 -1.04266 1.000 114.76496 168 GLN A N 1
ATOM 1276 C CA . GLN A 1 175 ? 10.08438 18.80598 -2.13657 1.000 95.26805 168 GLN A CA 1
ATOM 1277 C C . GLN A 1 175 ? 10.90496 20.00897 -2.58582 1.000 103.22204 168 GLN A C 1
ATOM 1278 O O . GLN A 1 175 ? 11.96065 19.82410 -3.19981 1.000 106.98294 168 GLN A O 1
ATOM 1284 N N . TRP A 1 176 ? 10.44968 21.23177 -2.29685 1.000 105.90633 169 TRP A N 1
ATOM 1285 C CA . TRP A 1 176 ? 11.27248 22.40642 -2.57265 1.000 106.68940 169 TRP A CA 1
ATOM 1286 C C . TRP A 1 176 ? 12.51231 22.41933 -1.68968 1.000 112.18658 169 TRP A C 1
ATOM 1287 O O . TRP A 1 176 ? 13.61548 22.72086 -2.16008 1.000 119.18748 169 TRP A O 1
ATOM 1298 N N . LYS A 1 177 ? 12.34792 22.09805 -0.40464 1.000 99.29549 170 LYS A N 1
ATOM 1299 C CA . LYS A 1 177 ? 13.49620 22.01717 0.49039 1.000 114.32998 170 LYS A CA 1
ATOM 1300 C C . LYS A 1 177 ? 14.41142 20.86218 0.10396 1.000 112.11531 170 LYS A C 1
ATOM 1301 O O . LYS A 1 177 ? 15.63926 20.97835 0.19315 1.000 121.30943 170 LYS A O 1
ATOM 1307 N N . LEU A 1 178 ? 13.83163 19.74100 -0.33185 1.000 98.00520 171 LEU A N 1
ATOM 1308 C CA . LEU A 1 178 ? 14.64264 18.60312 -0.75256 1.000 110.62037 171 LEU A CA 1
ATOM 1309 C C . LEU A 1 178 ? 15.39544 18.90752 -2.04123 1.000 116.78919 171 LEU A C 1
ATOM 1310 O O . LEU A 1 178 ? 16.56560 18.53447 -2.18643 1.000 118.56034 171 LEU A O 1
ATOM 1315 N N . ALA A 1 179 ? 14.73963 19.58151 -2.98903 1.000 110.27670 172 ALA A N 1
ATOM 1316 C CA . ALA A 1 179 ? 15.39044 19.89727 -4.25607 1.000 114.86796 172 ALA A CA 1
ATOM 1317 C C . ALA A 1 179 ? 16.52545 20.89396 -4.06256 1.000 113.98434 172 ALA A C 1
ATOM 1318 O O . ALA A 1 179 ? 17.57298 20.78267 -4.70999 1.000 116.69767 172 ALA A O 1
ATOM 1320 N N . SER A 1 180 ? 16.33815 21.87484 -3.17648 1.000 122.20722 173 SER A N 1
ATOM 1321 C CA . SER A 1 180 ? 17.39577 22.84042 -2.90455 1.000 121.71129 173 SER A CA 1
ATOM 1322 C C . SER A 1 180 ? 18.58816 22.20344 -2.20508 1.000 122.44122 173 SER A C 1
ATOM 1323 O O . SER A 1 180 ? 19.68522 22.77183 -2.23054 1.000 136.84988 173 SER A O 1
ATOM 1326 N N . ARG A 1 181 ? 18.39773 21.03767 -1.58676 1.000 115.77308 174 ARG A N 1
ATOM 1327 C CA . ARG A 1 181 ? 19.49531 20.35765 -0.91072 1.000 120.05989 174 ARG A CA 1
ATOM 1328 C C . ARG A 1 181 ? 20.37596 19.59848 -1.89554 1.000 119.32491 174 ARG A C 1
ATOM 1329 O O . ARG A 1 181 ? 21.60716 19.65372 -1.80144 1.000 112.84203 174 ARG A O 1
ATOM 1337 N N . HIS A 1 182 ? 19.76705 18.88904 -2.84365 1.000 114.29987 175 HIS A N 1
ATOM 1338 C CA . HIS A 1 182 ? 20.49799 18.09514 -3.82058 1.000 113.21476 175 HIS A CA 1
ATOM 1339 C C . HIS A 1 182 ? 20.67099 18.81448 -5.15218 1.000 121.41753 175 HIS A C 1
ATOM 1340 O O . HIS A 1 182 ? 21.13345 18.19902 -6.11862 1.000 123.39515 175 HIS A O 1
ATOM 1347 N N . ILE A 1 183 ? 20.31936 20.10061 -5.21758 1.000 126.65455 176 ILE A N 1
ATOM 1348 C CA . ILE A 1 183 ? 20.38404 20.89916 -6.43953 1.000 111.19931 176 ILE A CA 1
ATOM 1349 C C . ILE A 1 183 ? 19.61507 20.18690 -7.54583 1.000 112.75981 176 ILE A C 1
ATOM 1350 O O . ILE A 1 183 ? 20.15123 19.92659 -8.62907 1.000 129.76500 176 ILE A O 1
ATOM 1355 N N . ASN A 1 184 ? 18.35850 19.85269 -7.27213 1.000 110.22622 177 ASN A N 1
ATOM 1356 C CA . ASN A 1 184 ? 17.47668 19.23246 -8.24687 1.000 114.82010 177 ASN A CA 1
ATOM 1357 C C . ASN A 1 184 ? 16.42809 20.23665 -8.70449 1.000 118.44666 177 ASN A C 1
ATOM 1358 O O . ASN A 1 184 ? 16.02365 21.12524 -7.95016 1.000 118.36834 177 ASN A O 1
ATOM 1363 N N . THR A 1 185 ? 15.99229 20.08766 -9.95010 1.000 114.59019 178 THR A N 1
ATOM 1364 C CA . THR A 1 185 ? 15.01611 21.00131 -10.52001 1.000 114.88606 178 THR A CA 1
ATOM 1365 C C . THR A 1 185 ? 13.60867 20.64511 -10.05632 1.000 117.85138 178 THR A C 1
ATOM 1366 O O . THR A 1 185 ? 13.30308 19.48829 -9.75635 1.000 115.26626 178 THR A O 1
ATOM 1370 N N . ILE A 1 186 ? 12.75146 21.66019 -9.99233 1.000 116.58474 179 ILE A N 1
ATOM 1371 C CA . ILE A 1 186 ? 11.33997 21.49458 -9.66228 1.000 114.43666 179 ILE A CA 1
ATOM 1372 C C . ILE A 1 186 ? 10.52875 21.97435 -10.85663 1.000 122.27197 179 ILE A C 1
ATOM 1373 O O . ILE A 1 186 ? 10.68615 23.11854 -11.30179 1.000 125.47389 179 ILE A O 1
ATOM 1378 N N . THR A 1 187 ? 9.67189 21.10075 -11.37874 1.000 117.17859 180 THR A N 1
ATOM 1379 C CA . THR A 1 187 ? 8.84006 21.40202 -12.53507 1.000 106.23725 180 THR A CA 1
ATOM 1380 C C . THR A 1 187 ? 7.37910 21.18606 -12.16959 1.000 101.04402 180 THR A C 1
ATOM 1381 O O . THR A 1 187 ? 7.02107 20.13939 -11.61912 1.000 103.08248 180 THR A O 1
ATOM 1385 N N . ILE A 1 188 ? 6.54273 22.17527 -12.47378 1.000 98.14263 181 ILE A N 1
ATOM 1386 C CA . ILE A 1 188 ? 5.11352 22.12983 -12.18913 1.000 99.60105 181 ILE A CA 1
ATOM 1387 C C . ILE A 1 188 ? 4.35832 22.23597 -13.50541 1.000 105.46285 181 ILE A C 1
ATOM 1388 O O . ILE A 1 188 ? 4.58588 23.16949 -14.28293 1.000 110.45868 181 ILE A O 1
ATOM 1393 N N . PHE A 1 189 ? 3.46423 21.28219 -13.75087 1.000 100.18365 182 PHE A N 1
ATOM 1394 C CA . PHE A 1 189 ? 2.65182 21.23998 -14.96036 1.000 106.16289 182 PHE A CA 1
ATOM 1395 C C . PHE A 1 189 ? 1.22417 21.62990 -14.60423 1.000 105.48182 182 PHE A C 1
ATOM 1396 O O . PHE A 1 189 ? 0.59128 20.97463 -13.77051 1.000 104.53527 182 PHE A O 1
ATOM 1404 N N . MET A 1 190 ? 0.72088 22.68939 -15.23069 1.000 94.28720 183 MET A N 1
ATOM 1405 C CA . MET A 1 190 ? -0.66548 23.10825 -15.06648 1.000 90.82300 183 MET A CA 1
ATOM 1406 C C . MET A 1 190 ? -1.47803 22.57827 -16.24081 1.000 105.61431 183 MET A C 1
ATOM 1407 O O . MET A 1 190 ? -1.24646 22.96986 -17.38991 1.000 105.90248 183 MET A O 1
ATOM 1412 N N . ILE A 1 191 ? -2.42539 21.69220 -15.94770 1.000 95.12514 184 ILE A N 1
ATOM 1413 C CA . ILE A 1 191 ? -3.21110 20.99407 -16.95724 1.000 104.12437 184 ILE A CA 1
ATOM 1414 C C . ILE A 1 191 ? -4.66242 21.43352 -16.82881 1.000 105.90634 184 ILE A C 1
ATOM 1415 O O . ILE A 1 191 ? -5.21884 21.43766 -15.72480 1.000 93.49686 184 ILE A O 1
ATOM 1420 N N . ASP A 1 192 ? -5.27079 21.80551 -17.95414 1.000 105.18658 185 ASP A N 1
ATOM 1421 C CA . ASP A 1 192 ? -6.65821 22.24447 -17.97613 1.000 112.30305 185 ASP A CA 1
ATOM 1422 C C . ASP A 1 192 ? -7.37206 21.60478 -19.15668 1.000 108.70351 185 ASP A C 1
ATOM 1423 O O . ASP A 1 192 ? -6.80866 21.50055 -20.24990 1.000 119.83776 185 ASP A O 1
ATOM 1428 N N . ILE A 1 193 ? -8.61180 21.18075 -18.93095 1.000 106.43981 186 ILE A N 1
ATOM 1429 C CA . ILE A 1 193 ? -9.40767 20.55595 -19.98155 1.000 105.13429 186 ILE A CA 1
ATOM 1430 C C . ILE A 1 193 ? -9.99776 21.64034 -20.87194 1.000 120.71487 186 ILE A C 1
ATOM 1431 O O . ILE A 1 193 ? -10.57398 22.62004 -20.38281 1.000 122.57688 186 ILE A O 1
ATOM 1436 N N . ASP A 1 194 ? -9.85789 21.46381 -22.18324 1.000 113.80969 187 ASP A N 1
ATOM 1437 C CA . ASP A 1 194 ? -10.32833 22.43672 -23.15674 1.000 118.52524 187 ASP A CA 1
ATOM 1438 C C . ASP A 1 194 ? -11.79959 22.20728 -23.47667 1.000 118.05399 187 ASP A C 1
ATOM 1439 O O . ASP A 1 194 ? -12.22627 21.07229 -23.70874 1.000 118.05530 187 ASP A O 1
ATOM 1444 N N . TYR A 1 195 ? -12.56885 23.29924 -23.49257 1.000 119.53428 188 TYR A N 1
ATOM 1445 C CA . TYR A 1 195 ? -13.99990 23.26153 -23.80502 1.000 119.65318 188 TYR A CA 1
ATOM 1446 C C . TYR A 1 195 ? -14.74590 22.30790 -22.87448 1.000 123.44775 188 TYR A C 1
ATOM 1447 O O . TYR A 1 195 ? -15.62786 21.55848 -23.29949 1.000 122.71442 188 TYR A O 1
ATOM 1456 N N . PHE A 1 196 ? -14.38651 22.33542 -21.58884 1.000 120.95343 189 PHE A N 1
ATOM 1457 C CA . PHE A 1 196 ? -14.99884 21.41720 -20.63502 1.000 117.61226 189 PHE A CA 1
ATOM 1458 C C . PHE A 1 196 ? -16.45536 21.77210 -20.36571 1.000 114.29198 189 PHE A C 1
ATOM 1459 O O . PHE A 1 196 ? -17.27854 20.87565 -20.14752 1.000 121.57192 189 PHE A O 1
ATOM 1467 N N . LYS A 1 197 ? -16.79639 23.06323 -20.37732 1.000 114.73100 190 LYS A N 1
ATOM 1468 C CA . LYS A 1 197 ? -18.19123 23.44335 -20.18498 1.000 112.58159 190 LYS A CA 1
ATOM 1469 C C . LYS A 1 197 ? -19.04716 23.02216 -21.37182 1.000 128.08537 190 LYS A C 1
ATOM 1470 O O . LYS A 1 197 ? -20.23912 22.74074 -21.20578 1.000 130.89481 190 LYS A O 1
ATOM 1476 N N . ALA A 1 198 ? -18.45935 22.96274 -22.56955 1.000 125.64496 191 ALA A N 1
ATOM 1477 C CA . ALA A 1 198 ? -19.19343 22.46107 -23.72404 1.000 111.09767 191 ALA A CA 1
ATOM 1478 C C . ALA A 1 198 ? -19.40879 20.95810 -23.63120 1.000 121.00600 191 ALA A C 1
ATOM 1479 O O . ALA A 1 198 ? -20.41565 20.44406 -24.13135 1.000 136.06813 191 ALA A O 1
ATOM 1481 N N . PHE A 1 199 ? -18.47952 20.24132 -22.99624 1.000 125.77305 192 PHE A N 1
ATOM 1482 C CA . PHE A 1 199 ? -18.65695 18.80689 -22.80536 1.000 130.54710 192 PHE A CA 1
ATOM 1483 C C . PHE A 1 199 ? -19.73037 18.52451 -21.76212 1.000 132.17213 192 PHE A C 1
ATOM 1484 O O . PHE A 1 199 ? -20.50567 17.57152 -21.90236 1.000 135.00648 192 PHE A O 1
ATOM 1492 N N . ASN A 1 200 ? -19.79502 19.34745 -20.71252 1.000 152.41312 193 ASN A N 1
ATOM 1493 C CA . ASN A 1 200 ? -20.79460 19.15518 -19.66876 1.000 156.12775 193 ASN A CA 1
ATOM 1494 C C . ASN A 1 200 ? -22.18386 19.59213 -20.11436 1.000 161.80158 193 ASN A C 1
ATOM 1495 O O . ASN A 1 200 ? -23.18150 19.01635 -19.66731 1.000 165.45630 193 ASN A O 1
ATOM 1500 N N . ASP A 1 201 ? -22.27566 20.60011 -20.98199 1.000 144.73290 194 ASP A N 1
ATOM 1501 C CA . ASP A 1 201 ? -23.58464 21.06481 -21.42666 1.000 142.27953 194 ASP A CA 1
ATOM 1502 C C . ASP A 1 201 ? -24.18053 20.12619 -22.46878 1.000 147.46790 194 ASP A C 1
ATOM 1503 O O . ASP A 1 201 ? -25.36168 19.77097 -22.39263 1.000 150.49779 194 ASP A O 1
ATOM 1508 N N . THR A 1 202 ? -23.37459 19.70809 -23.44488 1.000 167.01850 195 THR A N 1
ATOM 1509 C CA . THR A 1 202 ? -23.87822 18.86302 -24.52281 1.000 169.80694 195 THR A CA 1
ATOM 1510 C C . THR A 1 202 ? -24.00689 17.40945 -24.07845 1.000 168.78309 195 THR A C 1
ATOM 1511 O O . THR A 1 202 ? -25.09279 16.82273 -24.14024 1.000 176.04472 195 THR A O 1
ATOM 1515 N N . TYR A 1 203 ? -22.90286 16.81376 -23.62340 1.000 145.63042 196 TYR A N 1
ATOM 1516 C CA . TYR A 1 203 ? -22.90857 15.39745 -23.27225 1.000 140.69581 196 TYR A CA 1
ATOM 1517 C C . TYR A 1 203 ? -23.55775 15.14757 -21.91592 1.000 141.36985 196 TYR A C 1
ATOM 1518 O O . TYR A 1 203 ? -24.25840 14.14447 -21.73813 1.000 135.80707 196 TYR A O 1
ATOM 1527 N N . GLY A 1 204 ? -23.33643 16.03586 -20.95352 1.000 145.72523 197 GLY A N 1
ATOM 1528 C CA . GLY A 1 204 ? -23.89310 15.87820 -19.61978 1.000 139.33374 197 GLY A CA 1
ATOM 1529 C C . GLY A 1 204 ? -22.82392 16.02834 -18.55447 1.000 138.18285 197 GLY A C 1
ATOM 1530 O O . GLY A 1 204 ? -21.64126 15.78043 -18.78577 1.000 137.18701 197 GLY A O 1
ATOM 1531 N N . HIS A 1 205 ? -23.25674 16.44488 -17.36027 1.000 139.47126 198 HIS A N 1
ATOM 1532 C CA . HIS A 1 205 ? -22.31346 16.64301 -16.26279 1.000 142.41626 198 HIS A CA 1
ATOM 1533 C C . HIS A 1 205 ? -21.75122 15.31725 -15.76567 1.000 125.26849 198 HIS A C 1
ATOM 1534 O O . HIS A 1 205 ? -20.58370 15.24381 -15.36453 1.000 110.99613 198 HIS A O 1
ATOM 1541 N N . THR A 1 206 ? -22.56545 14.25981 -15.78071 1.000 126.15359 199 THR A N 1
ATOM 1542 C CA . THR A 1 206 ? -22.07723 12.94943 -15.36444 1.000 117.47036 199 THR A CA 1
ATOM 1543 C C . THR A 1 206 ? -21.00307 12.44009 -16.31589 1.000 119.10509 199 THR A C 1
ATOM 1544 O O . THR A 1 206 ? -19.97217 11.91658 -15.87763 1.000 119.62707 199 THR A O 1
ATOM 1548 N N . ALA A 1 207 ? -21.22378 12.59446 -17.62434 1.000 123.87896 200 ALA A N 1
ATOM 1549 C CA . ALA A 1 207 ? -20.21004 12.20683 -18.59845 1.000 115.67695 200 ALA A CA 1
ATOM 1550 C C . ALA A 1 207 ? -18.94446 13.03658 -18.44323 1.000 108.12608 200 ALA A C 1
ATOM 1551 O O . ALA A 1 207 ? -17.83912 12.53300 -18.67617 1.000 116.73064 200 ALA A O 1
ATOM 1553 N N . GLY A 1 208 ? -19.08428 14.30705 -18.05688 1.000 108.50257 201 GLY A N 1
ATOM 1554 C CA . GLY A 1 208 ? -17.91268 15.11565 -17.77311 1.000 110.79287 201 GLY A CA 1
ATOM 1555 C C . GLY A 1 208 ? -17.12780 14.60262 -16.58456 1.000 108.92173 201 GLY A C 1
ATOM 1556 O O . GLY A 1 208 ? -15.89849 14.70441 -16.55479 1.000 109.69346 201 GLY A O 1
ATOM 1557 N N . ASP A 1 209 ? -17.82249 14.04277 -15.59197 1.000 100.30974 202 ASP A N 1
ATOM 1558 C CA . ASP A 1 209 ? -17.13429 13.40659 -14.47488 1.000 106.20770 202 ASP A CA 1
ATOM 1559 C C . ASP A 1 209 ? -16.46757 12.10851 -14.91121 1.000 105.02460 202 ASP A C 1
ATOM 1560 O O . ASP A 1 209 ? -15.37069 11.77997 -14.44409 1.000 102.06141 202 ASP A O 1
ATOM 1565 N N . GLU A 1 210 ? -17.11597 11.35611 -15.80475 1.000 113.96577 203 GLU A N 1
ATOM 1566 C CA . GLU A 1 210 ? -16.48873 10.15777 -16.35246 1.000 111.70515 203 GLU A CA 1
ATOM 1567 C C . GLU A 1 210 ? -15.27724 10.51758 -17.20171 1.000 101.72345 203 GLU A C 1
ATOM 1568 O O . GLU A 1 210 ? -14.27113 9.79842 -17.19708 1.000 97.66539 203 GLU A O 1
ATOM 1574 N N . ALA A 1 211 ? -15.35724 11.62750 -17.93950 1.000 82.99068 204 ALA A N 1
ATOM 1575 C CA . ALA A 1 211 ? -14.19765 12.10400 -18.68283 1.000 101.91229 204 ALA A CA 1
ATOM 1576 C C . ALA A 1 211 ? -13.10384 12.59849 -17.74709 1.000 109.10195 204 ALA A C 1
ATOM 1577 O O . ALA A 1 211 ? -11.91540 12.46851 -18.06188 1.000 101.47593 204 ALA A O 1
ATOM 1579 N N . LEU A 1 212 ? -13.48307 13.16739 -16.59945 1.000 109.32452 205 LEU A N 1
ATOM 1580 C CA . LEU A 1 212 ? -12.48982 13.56525 -15.60771 1.000 100.75187 205 LEU A CA 1
ATOM 1581 C C . LEU A 1 212 ? -11.74410 12.35444 -15.06308 1.000 94.48423 205 LEU A C 1
ATOM 1582 O O . LEU A 1 212 ? -10.52197 12.39898 -14.88291 1.000 98.27085 205 LEU A O 1
ATOM 1587 N N . ARG A 1 213 ? -12.46292 11.26041 -14.79849 1.000 94.26419 206 ARG A N 1
ATOM 1588 C CA . ARG A 1 213 ? -11.81050 10.04834 -14.31349 1.000 103.70245 206 ARG A CA 1
ATOM 1589 C C . ARG A 1 213 ? -10.88595 9.45701 -15.37029 1.000 107.17237 206 ARG A C 1
ATOM 1590 O O . ARG A 1 213 ? -9.75695 9.05886 -15.06117 1.000 103.05482 206 ARG A O 1
ATOM 1598 N N . THR A 1 214 ? -11.34760 9.39248 -16.62246 1.000 110.32656 207 THR A N 1
ATOM 1599 C CA . THR A 1 214 ? -10.53501 8.80961 -17.68618 1.000 97.32773 207 THR A CA 1
ATOM 1600 C C . THR A 1 214 ? -9.25863 9.61189 -17.90945 1.000 89.79079 207 THR A C 1
ATOM 1601 O O . THR A 1 214 ? -8.17676 9.03727 -18.08027 1.000 94.42111 207 THR A O 1
ATOM 1605 N N . ILE A 1 215 ? -9.36319 10.94216 -17.90548 1.000 79.64687 208 ILE A N 1
ATOM 1606 C CA . ILE A 1 215 ? -8.17432 11.77861 -18.03515 1.000 95.06542 208 ILE A CA 1
ATOM 1607 C C . ILE A 1 215 ? -7.28601 11.63928 -16.80441 1.000 97.61711 208 ILE A C 1
ATOM 1608 O O . ILE A 1 215 ? -6.05433 11.59458 -16.91270 1.000 95.91216 208 ILE A O 1
ATOM 1613 N N . ALA A 1 216 ? -7.89254 11.55667 -15.61732 1.000 94.86675 209 ALA A N 1
ATOM 1614 C CA . ALA A 1 216 ? -7.10694 11.40844 -14.39623 1.000 90.84807 209 ALA A CA 1
ATOM 1615 C C . ALA A 1 216 ? -6.37122 10.07498 -14.36877 1.000 90.81529 209 ALA A C 1
ATOM 1616 O O . ALA A 1 216 ? -5.20139 10.01415 -13.97253 1.000 87.67307 209 ALA A O 1
ATOM 1618 N N . LYS A 1 217 ? -7.04003 8.99562 -14.78392 1.000 86.87602 210 LYS A N 1
ATOM 1619 C CA . LYS A 1 217 ? -6.38529 7.69230 -14.82721 1.000 89.66994 210 LYS A CA 1
ATOM 1620 C C . LYS A 1 217 ? -5.25195 7.66799 -15.84326 1.000 100.92631 210 LYS A C 1
ATOM 1621 O O . LYS A 1 217 ? -4.26739 6.94379 -15.65667 1.000 92.71096 210 LYS A O 1
ATOM 1627 N N . THR A 1 218 ? -5.36874 8.44963 -16.91875 1.000 95.58349 211 THR A N 1
ATOM 1628 C CA . THR A 1 218 ? -4.32028 8.48342 -17.93164 1.000 83.90627 211 THR A CA 1
ATOM 1629 C C . THR A 1 218 ? -3.12337 9.30469 -17.46632 1.000 87.77808 211 THR A C 1
ATOM 1630 O O . THR A 1 218 ? -1.97322 8.93119 -17.72373 1.000 100.21271 211 THR A O 1
ATOM 1634 N N . LEU A 1 219 ? -3.37363 10.41951 -16.77471 1.000 82.74102 212 LEU A N 1
ATOM 1635 C CA . LEU A 1 219 ? -2.27734 11.24948 -16.28791 1.000 83.27301 212 LEU A CA 1
ATOM 1636 C C . LEU A 1 219 ? -1.52625 10.58255 -15.14288 1.000 95.06647 212 LEU A C 1
ATOM 1637 O O . LEU A 1 219 ? -0.30793 10.75266 -15.02312 1.000 95.27621 212 LEU A O 1
ATOM 1642 N N . ASN A 1 220 ? -2.22518 9.82191 -14.29871 1.000 91.18700 213 ASN A N 1
ATOM 1643 C CA . ASN A 1 220 ? -1.62739 9.23814 -13.09782 1.000 96.77849 213 ASN A CA 1
ATOM 1644 C C . ASN A 1 220 ? -0.87175 7.95019 -13.43297 1.000 86.71161 213 ASN A C 1
ATOM 1645 O O . ASN A 1 220 ? -1.13472 6.87524 -12.89445 1.000 96.67698 213 ASN A O 1
ATOM 1650 N N . ASN A 1 221 ? 0.09153 8.08318 -14.33974 1.000 91.67490 214 ASN A N 1
ATOM 1651 C CA . ASN A 1 221 ? 0.92697 6.96173 -14.74857 1.000 85.30267 214 ASN A CA 1
ATOM 1652 C C . ASN A 1 221 ? 2.05617 7.50245 -15.61333 1.000 88.46359 214 ASN A C 1
ATOM 1653 O O . ASN A 1 221 ? 2.01651 8.64542 -16.07723 1.000 90.56153 214 ASN A O 1
ATOM 1658 N N . CYS A 1 222 ? 3.07024 6.65953 -15.81628 1.000 83.32776 215 CYS A N 1
ATOM 1659 C CA . CYS A 1 222 ? 4.19485 6.96464 -16.70278 1.000 93.80075 215 CYS A CA 1
ATOM 1660 C C . CYS A 1 222 ? 4.94423 8.21866 -16.25731 1.000 83.88943 215 CYS A C 1
ATOM 1661 O O . CYS A 1 222 ? 5.29880 9.07415 -17.07102 1.000 106.47320 215 CYS A O 1
ATOM 1664 N N . PHE A 1 223 ? 5.18812 8.33155 -14.95531 1.000 88.88370 216 PHE A N 1
ATOM 1665 C CA . PHE A 1 223 ? 6.01231 9.41490 -14.44792 1.000 88.39618 216 PHE A CA 1
ATOM 1666 C C . PHE A 1 223 ? 7.49034 9.09021 -14.65594 1.000 74.25119 216 PHE A C 1
ATOM 1667 O O . PHE A 1 223 ? 7.86331 7.98092 -15.04529 1.000 75.91687 216 PHE A O 1
ATOM 1675 N N . MET A 1 224 ? 8.34299 10.07765 -14.38746 1.000 81.73740 217 MET A N 1
ATOM 1676 C CA . MET A 1 224 ? 9.77625 9.88654 -14.57285 1.000 85.22455 217 MET A CA 1
ATOM 1677 C C . MET A 1 224 ? 10.47407 9.38135 -13.31499 1.000 103.47293 217 MET A C 1
ATOM 1678 O O . MET A 1 224 ? 11.41224 8.58332 -13.41248 1.000 96.95943 217 MET A O 1
ATOM 1683 N N . ARG A 1 225 ? 10.04644 9.82636 -12.13420 1.000 96.97001 218 ARG A N 1
ATOM 1684 C CA . ARG A 1 225 ? 10.71033 9.45284 -10.89325 1.000 98.23936 218 ARG A CA 1
ATOM 1685 C C . ARG A 1 225 ? 9.67516 9.20937 -9.80328 1.000 97.35871 218 ARG A C 1
ATOM 1686 O O . ARG A 1 225 ? 8.52547 9.64685 -9.89647 1.000 105.16730 218 ARG A O 1
ATOM 1694 N N . GLY A 1 226 ? 10.10774 8.50003 -8.75713 1.000 95.66279 219 GLY A N 1
ATOM 1695 C CA . GLY A 1 226 ? 9.21244 8.10483 -7.68248 1.000 100.12049 219 GLY A CA 1
ATOM 1696 C C . GLY A 1 226 ? 8.65213 9.25717 -6.87606 1.000 99.09681 219 GLY A C 1
ATOM 1697 O O . GLY A 1 226 ? 7.59231 9.10886 -6.25851 1.000 88.32611 219 GLY A O 1
ATOM 1698 N N . SER A 1 227 ? 9.33932 10.39913 -6.86116 1.000 91.78788 220 SER A N 1
ATOM 1699 C CA . SER A 1 227 ? 8.84161 11.56525 -6.14437 1.000 93.98314 220 SER A CA 1
ATOM 1700 C C . SER A 1 227 ? 7.74911 12.30008 -6.90801 1.000 104.81854 220 SER A C 1
ATOM 1701 O O . SER A 1 227 ? 7.01867 13.09503 -6.30651 1.000 100.92782 220 SER A O 1
ATOM 1704 N N . ASP A 1 228 ? 7.61959 12.05089 -8.20747 1.000 100.17612 221 ASP A N 1
ATOM 1705 C CA . ASP A 1 228 ? 6.64388 12.75063 -9.02824 1.000 96.47372 221 ASP A CA 1
ATOM 1706 C C . ASP A 1 228 ? 5.23929 12.21153 -8.78357 1.000 89.94433 221 ASP A C 1
ATOM 1707 O O . ASP A 1 228 ? 5.05241 11.05622 -8.39123 1.000 87.04920 221 ASP A O 1
ATOM 1712 N N . PHE A 1 229 ? 4.24620 13.06383 -9.02837 1.000 90.83303 222 PHE A N 1
ATOM 1713 C CA . PHE A 1 229 ? 2.85131 12.69598 -8.82460 1.000 98.96327 222 PHE A CA 1
ATOM 1714 C C . PHE A 1 229 ? 1.96689 13.69124 -9.56263 1.000 86.47175 222 PHE A C 1
ATOM 1715 O O . PHE A 1 229 ? 2.42457 14.73844 -10.02556 1.000 88.00988 222 PHE A O 1
ATOM 1723 N N . VAL A 1 230 ? 0.68380 13.34959 -9.65620 1.000 88.04911 223 VAL A N 1
ATOM 1724 C CA . VAL A 1 230 ? -0.32988 14.21615 -10.24204 1.000 85.80402 223 VAL A CA 1
ATOM 1725 C C . VAL A 1 230 ? -1.42943 14.43270 -9.21175 1.000 88.69365 223 VAL A C 1
ATOM 1726 O O . VAL A 1 230 ? -1.74730 13.54319 -8.41506 1.000 98.27508 223 VAL A O 1
ATOM 1730 N N . ALA A 1 231 ? -2.00154 15.63419 -9.22069 1.000 85.99872 224 ALA A N 1
ATOM 1731 C CA . ALA A 1 231 ? -3.07743 15.98329 -8.30760 1.000 91.21238 224 ALA A CA 1
ATOM 1732 C C . ALA A 1 231 ? -4.14212 16.76554 -9.06115 1.000 98.20984 224 ALA A C 1
ATOM 1733 O O . ALA A 1 231 ? -3.88737 17.33804 -10.12358 1.000 101.67016 224 ALA A O 1
ATOM 1735 N N . ARG A 1 232 ? -5.34658 16.78169 -8.49537 1.000 99.50350 225 ARG A N 1
ATOM 1736 C CA . ARG A 1 232 ? -6.46208 17.53633 -9.05627 1.000 96.46063 225 ARG A CA 1
ATOM 1737 C C . ARG A 1 232 ? -6.50530 18.90454 -8.38458 1.000 90.68561 225 ARG A C 1
ATOM 1738 O O . ARG A 1 232 ? -6.88836 19.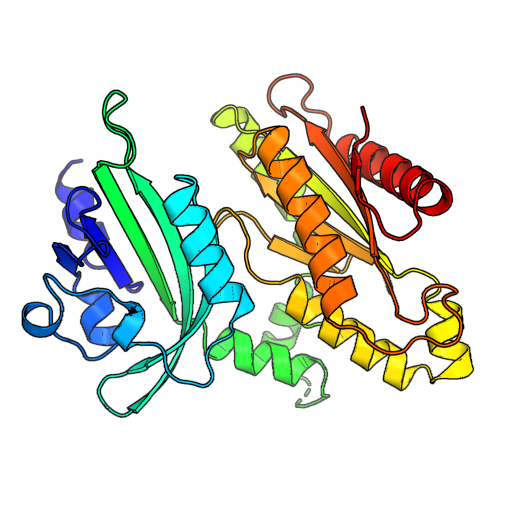01921 -7.21569 1.000 119.73151 225 ARG A O 1
ATOM 1746 N N . TYR A 1 233 ? -6.11291 19.94301 -9.12412 1.000 101.13129 226 TYR A N 1
ATOM 1747 C CA . TYR A 1 233 ? -6.07075 21.28563 -8.55557 1.000 105.56387 226 TYR A CA 1
ATOM 1748 C C . TYR A 1 233 ? -7.45557 21.92183 -8.51756 1.000 111.68904 226 TYR A C 1
ATOM 1749 O O . TYR A 1 233 ? -7.83879 22.52129 -7.50679 1.000 113.71721 226 TYR A O 1
ATOM 1758 N N . GLY A 1 234 ? -8.21616 21.80260 -9.60254 1.000 105.90578 227 GLY A N 1
ATOM 1759 C CA . GLY A 1 234 ? -9.55932 22.34522 -9.64968 1.000 111.31111 227 GLY A CA 1
ATOM 1760 C C . GLY A 1 234 ? -10.56946 21.35548 -10.19049 1.000 114.30422 227 GLY A C 1
ATOM 1761 O O . GLY A 1 234 ? -10.25622 20.17505 -10.36651 1.000 119.28582 227 GLY A O 1
ATOM 1762 N N . GLY A 1 235 ? -11.78983 21.82480 -10.45641 1.000 111.93080 228 GLY A N 1
ATOM 1763 C CA . GLY A 1 235 ? -12.80600 20.94580 -11.00845 1.000 120.82414 228 GLY A CA 1
ATOM 1764 C C . GLY A 1 235 ? -12.44293 20.40759 -12.37733 1.000 117.70871 228 GLY A C 1
ATOM 1765 O O . GLY A 1 235 ? -12.78668 19.27189 -12.71348 1.000 124.82076 228 GLY A O 1
ATOM 1766 N N . GLU A 1 236 ? -11.74646 21.20824 -13.18356 1.000 103.00409 229 GLU A N 1
ATOM 1767 C CA . GLU A 1 236 ? -11.26804 20.78428 -14.49304 1.000 113.76968 229 GLU A CA 1
ATOM 1768 C C . GLU A 1 236 ? -9.75492 20.89269 -14.61410 1.000 117.41102 229 GLU A C 1
ATOM 1769 O O . GLU A 1 236 ? -9.22011 20.74249 -15.71880 1.000 111.17268 229 GLU A O 1
ATOM 1775 N N . GLU A 1 237 ? -9.05368 21.14772 -13.51297 1.000 103.17459 230 GLU A N 1
ATOM 1776 C CA . GLU A 1 237 ? -7.63459 21.46567 -13.53514 1.000 99.88417 230 GLU A CA 1
ATOM 1777 C C . GLU A 1 237 ? -6.83987 20.38359 -12.81910 1.000 102.65662 230 GLU A C 1
ATOM 1778 O O . GLU A 1 237 ? -7.24974 19.89317 -11.76211 1.000 108.45820 230 GLU A O 1
ATOM 1784 N N . PHE A 1 238 ? -5.70044 20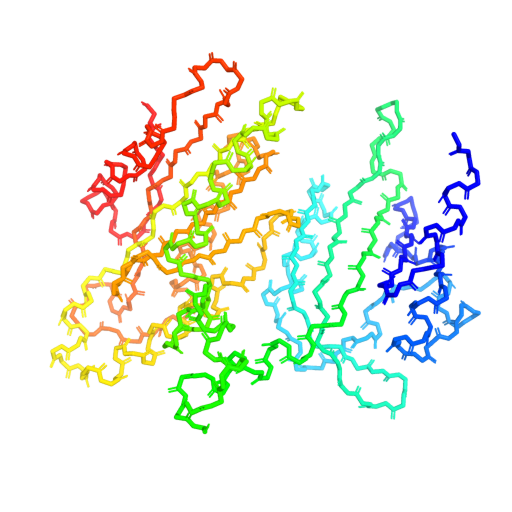.01823 -13.40130 1.000 92.77910 231 PHE A N 1
ATOM 1785 C CA . PHE A 1 238 ? -4.78312 19.05958 -12.80662 1.000 98.86088 231 PHE A CA 1
ATOM 1786 C C . PHE A 1 238 ? -3.39741 19.68264 -12.71639 1.000 100.04186 231 PHE A C 1
ATOM 1787 O O . PHE A 1 238 ? -3.06680 20.62094 -13.44592 1.000 102.73613 231 PHE A O 1
ATOM 1795 N N . THR A 1 239 ? -2.58563 19.15028 -11.80550 1.000 91.17870 232 THR A N 1
ATOM 1796 C CA . THR A 1 239 ? -1.23215 19.64327 -11.59947 1.000 91.54384 232 THR A CA 1
ATOM 1797 C C . THR A 1 239 ? -0.29384 18.46909 -11.36939 1.000 93.59262 232 THR A C 1
ATOM 1798 O O . THR A 1 239 ? -0.63514 17.52278 -10.65462 1.000 99.41590 232 THR A O 1
ATOM 1802 N N . ILE A 1 240 ? 0.88701 18.53600 -11.98030 1.000 97.83359 233 ILE A N 1
ATOM 1803 C CA . ILE A 1 240 ? 1.90285 17.49682 -11.86708 1.000 92.65995 233 ILE A CA 1
ATOM 1804 C C . ILE A 1 240 ? 3.18508 18.12881 -11.34644 1.000 100.23102 233 ILE A C 1
ATOM 1805 O O . ILE A 1 240 ? 3.63870 19.15092 -11.87428 1.000 100.10851 233 ILE A O 1
ATOM 1810 N N . LEU A 1 241 ? 3.76439 17.52067 -10.31591 1.000 95.93161 234 LEU A N 1
ATOM 1811 C CA . LEU A 1 241 ? 5.03464 17.95081 -9.74890 1.000 100.43919 234 LEU A CA 1
ATOM 1812 C C . LEU A 1 241 ? 6.10493 16.92528 -10.09359 1.000 92.59961 234 LEU A C 1
ATOM 1813 O O . LEU A 1 241 ? 5.90053 15.72250 -9.90116 1.000 84.12817 234 LEU A O 1
ATOM 1818 N N . ALA A 1 242 ? 7.23844 17.40084 -10.60564 1.000 85.20982 235 ALA A N 1
ATOM 1819 C CA . ALA A 1 242 ? 8.33933 16.53091 -10.99042 1.000 98.02480 235 ALA A CA 1
ATOM 1820 C C . ALA A 1 242 ? 9.65189 17.12955 -10.50804 1.000 104.00416 235 ALA A C 1
ATOM 1821 O O . ALA A 1 242 ? 9.79572 18.35095 -10.40955 1.000 107.89533 235 ALA A O 1
ATOM 1823 N N . ILE A 1 243 ? 10.61175 16.25438 -10.21257 1.000 94.32348 236 ILE A N 1
ATOM 1824 C CA . ILE A 1 243 ? 11.90083 16.64965 -9.65867 1.000 103.83688 236 ILE A CA 1
ATOM 1825 C C . ILE A 1 243 ? 13.01376 16.06909 -10.51843 1.000 103.95128 236 ILE A C 1
ATOM 1826 O O . ILE A 1 243 ? 12.92014 14.92867 -10.98480 1.000 116.77114 236 ILE A O 1
ATOM 1831 N N . GLY A 1 244 ? 14.06517 16.85863 -10.73107 1.000 108.37137 237 GLY A N 1
ATOM 1832 C CA . GLY A 1 244 ? 15.26037 16.36384 -11.38329 1.000 114.10344 237 GLY A CA 1
ATOM 1833 C C . GLY A 1 244 ? 15.16502 16.18486 -12.87897 1.000 110.03769 237 GLY A C 1
ATOM 1834 O O . GLY A 1 244 ? 15.93685 15.40532 -13.44570 1.000 115.93152 237 GLY A O 1
ATOM 1835 N N . MET A 1 245 ? 14.24744 16.88022 -13.54177 1.000 108.78062 238 MET A N 1
ATOM 1836 C CA . MET A 1 245 ? 14.10795 16.79890 -14.98793 1.000 104.50620 238 MET A CA 1
ATOM 1837 C C . MET A 1 245 ? 14.84705 17.95115 -15.65216 1.000 107.14165 238 MET A C 1
ATOM 1838 O O . MET A 1 245 ? 14.79739 19.09067 -15.17962 1.000 102.62176 238 MET A O 1
ATOM 1843 N N . THR A 1 246 ? 15.52941 17.64742 -16.75300 1.000 113.43948 239 THR A N 1
ATOM 1844 C CA . THR A 1 246 ? 16.14310 18.68462 -17.56498 1.000 115.41720 239 THR A CA 1
ATOM 1845 C C . THR A 1 246 ? 15.06510 19.41592 -18.36384 1.000 111.80668 239 THR A C 1
ATOM 1846 O O . THR A 1 246 ? 13.87210 19.10935 -18.28111 1.000 107.24439 239 THR A O 1
ATOM 1850 N N . GLU A 1 247 ? 15.49221 20.40303 -19.15333 1.000 118.63669 240 GLU A N 1
ATOM 1851 C CA . GLU A 1 247 ? 14.53281 21.17285 -19.93823 1.000 101.91931 240 GLU A CA 1
ATOM 1852 C C . GLU A 1 247 ? 13.97692 20.34812 -21.09229 1.000 111.61272 240 GLU A C 1
ATOM 1853 O O . GLU A 1 247 ? 12.79386 20.46527 -21.43321 1.000 119.77420 240 GLU A O 1
ATOM 1859 N N . LEU A 1 248 ? 14.81292 19.50395 -21.70130 1.000 111.68681 241 LEU A N 1
ATOM 1860 C CA . LEU A 1 248 ? 14.34837 18.67438 -22.80826 1.000 104.73275 241 LEU A CA 1
ATOM 1861 C C . LEU A 1 248 ? 13.37729 17.60373 -22.32808 1.000 115.02347 241 LEU A C 1
ATOM 1862 O O . LEU A 1 248 ? 12.36855 17.33096 -22.98979 1.000 114.37498 241 LEU A O 1
ATOM 1867 N N . GLN A 1 249 ? 13.66600 16.98356 -21.18154 1.000 93.38119 242 GLN A N 1
ATOM 1868 C CA . GLN A 1 249 ? 12.77349 15.95700 -20.65416 1.000 90.54304 242 GLN A CA 1
AT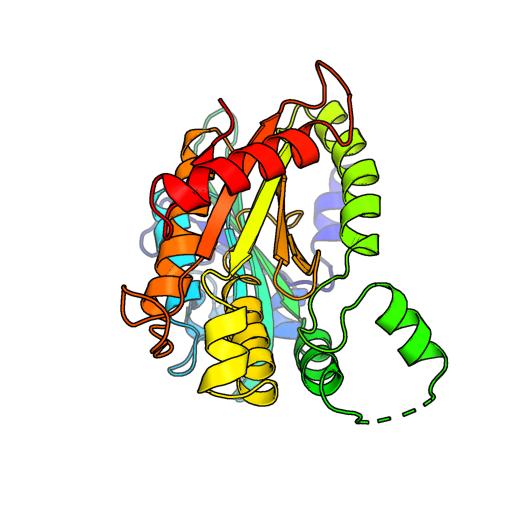OM 1869 C C . GLN A 1 249 ? 11.42652 16.54736 -20.25906 1.000 94.25085 242 GLN A C 1
ATOM 1870 O O . GLN A 1 249 ? 10.38661 15.89894 -20.42162 1.000 94.31458 242 GLN A O 1
ATOM 1876 N N . ALA A 1 250 ? 11.42501 17.77678 -19.73970 1.000 107.45548 243 ALA A N 1
ATOM 1877 C CA . ALA A 1 250 ? 10.16981 18.41505 -19.35868 1.000 107.40100 243 ALA A CA 1
ATOM 1878 C C . ALA A 1 250 ? 9.33378 18.76484 -20.58323 1.000 98.55289 243 ALA A C 1
ATOM 1879 O O . ALA A 1 250 ? 8.10159 18.66530 -20.54987 1.000 90.77643 243 ALA A O 1
ATOM 1881 N N . HIS A 1 251 ? 9.98399 19.17604 -21.67389 1.000 100.00419 244 HIS A N 1
ATOM 1882 C CA . HIS A 1 251 ? 9.24502 19.49929 -22.88960 1.000 107.84534 244 HIS A CA 1
ATOM 1883 C C . HIS A 1 251 ? 8.65915 18.24651 -23.52778 1.000 96.31847 244 HIS A C 1
ATOM 1884 O O . HIS A 1 251 ? 7.52452 18.26606 -24.01875 1.000 98.86339 244 HIS A O 1
ATOM 1891 N N . GLU A 1 252 ? 9.41694 17.14722 -23.52949 1.000 93.76947 245 GLU A N 1
ATOM 1892 C CA . GLU A 1 252 ? 8.91039 15.90146 -24.09606 1.000 96.86899 245 GLU A CA 1
ATOM 1893 C C . GLU A 1 252 ? 7.80737 15.30816 -23.22942 1.000 104.54424 245 GLU A C 1
ATOM 1894 O O . GLU A 1 252 ? 6.79407 14.82646 -23.74895 1.000 113.48884 245 GLU A O 1
ATOM 1900 N N . TYR A 1 253 ? 7.98853 15.33095 -21.90687 1.000 95.55220 246 TYR A N 1
ATOM 1901 C CA . TYR A 1 253 ? 6.97460 14.78736 -21.00910 1.000 89.54455 246 TYR A CA 1
ATOM 1902 C C . TYR A 1 253 ? 5.66478 15.55658 -21.12576 1.000 96.97505 246 TYR A C 1
ATOM 1903 O O . TYR A 1 253 ? 4.58346 14.95735 -21.13863 1.000 90.70527 246 TYR A O 1
ATOM 1912 N N . SER A 1 254 ? 5.74104 16.88558 -21.22353 1.000 102.63306 247 SER A N 1
ATOM 1913 C CA . SER A 1 254 ? 4.52594 17.68458 -21.34217 1.000 94.82671 247 SER A CA 1
ATOM 1914 C C . SER A 1 254 ? 3.87241 17.50029 -22.70669 1.000 107.25934 247 SER A C 1
ATOM 1915 O O . SER A 1 254 ? 2.64051 17.48588 -22.81294 1.000 112.43333 247 SER A O 1
ATOM 1918 N N . THR A 1 255 ? 4.67820 17.35687 -23.76154 1.000 104.09269 248 THR A N 1
ATOM 1919 C CA . THR A 1 255 ? 4.12132 17.12919 -25.09179 1.000 100.18671 248 THR A CA 1
ATOM 1920 C C . THR A 1 255 ? 3.43329 15.77157 -25.17253 1.000 106.88438 248 THR A C 1
ATOM 1921 O O . THR A 1 255 ? 2.31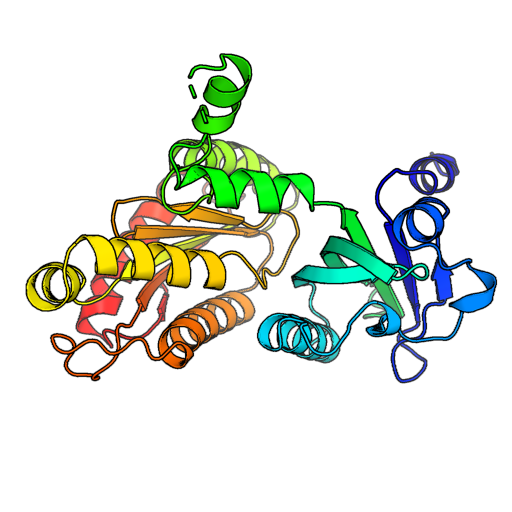843 15.65920 -25.69589 1.000 120.33649 248 THR A O 1
ATOM 1925 N N . LYS A 1 256 ? 4.08164 14.72708 -24.65008 1.000 99.14071 249 LYS A N 1
ATOM 1926 C CA . LYS A 1 256 ? 3.50210 13.38965 -24.71472 1.000 100.97726 249 LYS A CA 1
ATOM 1927 C C . LYS A 1 256 ? 2.23193 13.28107 -23.88095 1.000 102.14712 249 LYS A C 1
ATOM 1928 O O . LYS A 1 256 ? 1.33393 12.50571 -24.22650 1.000 102.08684 249 LYS A O 1
ATOM 1934 N N . LEU A 1 257 ? 2.13438 14.04310 -22.78841 1.000 104.88228 250 LEU A N 1
ATOM 1935 C CA . LEU A 1 257 ? 0.91311 14.02684 -21.98847 1.000 105.17294 250 LEU A CA 1
ATOM 1936 C C . LEU A 1 257 ? -0.26318 14.60390 -22.76427 1.000 90.02476 250 LEU A C 1
ATOM 1937 O O . LEU A 1 257 ? -1.36842 14.05014 -22.72951 1.000 93.49142 250 LEU A O 1
ATOM 1942 N N . VAL A 1 258 ? -0.04723 15.72022 -23.46320 1.000 100.86568 251 VAL A N 1
ATOM 1943 C CA . VAL A 1 258 ? -1.10567 16.29771 -24.28651 1.000 111.75813 251 VAL A CA 1
ATOM 1944 C C . VAL A 1 258 ? -1.48081 15.34127 -25.41119 1.000 98.75663 251 VAL A C 1
ATOM 1945 O O . VAL A 1 258 ? -2.65047 15.24467 -25.80365 1.000 105.70506 251 VAL 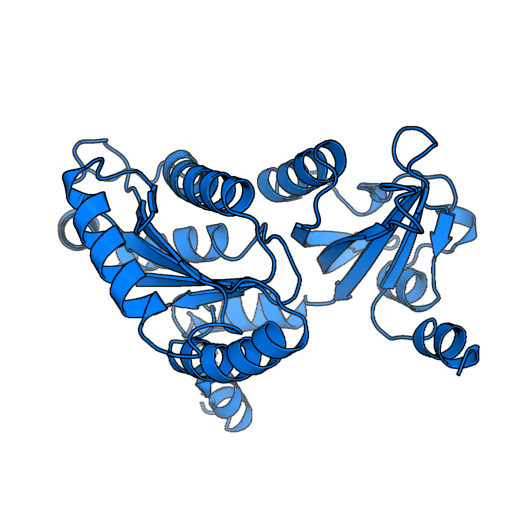A O 1
ATOM 1949 N N . GLN A 1 259 ? -0.49604 14.61153 -25.94052 1.000 120.52192 252 GLN A N 1
ATOM 1950 C CA . GLN A 1 259 ? -0.77922 13.63940 -26.99029 1.000 119.57541 252 GLN A CA 1
ATOM 1951 C C . GLN A 1 259 ? -1.51663 12.42140 -26.44795 1.000 117.75324 252 GLN A C 1
ATOM 1952 O O . GLN A 1 259 ? -2.35179 11.84294 -27.15222 1.000 123.93326 252 GLN A O 1
ATOM 1958 N N . LYS A 1 260 ? -1.22864 12.01886 -25.20701 1.000 98.41469 253 LYS A N 1
ATOM 1959 C CA . LYS A 1 260 ? -1.91262 10.86503 -24.62970 1.000 95.69570 253 LYS A CA 1
ATOM 1960 C C . LYS A 1 260 ? -3.39770 11.14093 -24.43385 1.000 101.01350 253 LYS A C 1
ATOM 1961 O O . LYS A 1 260 ? -4.23658 10.27486 -24.70899 1.000 102.30886 253 LYS A O 1
ATOM 1967 N N . ILE A 1 261 ? -3.74255 12.33708 -23.95399 1.000 99.90755 254 ILE A N 1
ATOM 1968 C CA . ILE A 1 261 ? -5.14963 12.70305 -23.83466 1.000 97.79498 254 ILE A CA 1
ATOM 1969 C C . ILE A 1 261 ? -5.78760 12.80613 -25.21393 1.000 105.65907 254 ILE A C 1
ATOM 1970 O O . ILE A 1 261 ? -6.96074 12.45994 -25.39965 1.000 106.14457 254 ILE A O 1
ATOM 1975 N N . GLU A 1 262 ? -5.02470 13.27551 -26.20427 1.000 103.41682 255 GLU A N 1
ATOM 1976 C CA . GLU A 1 262 ? -5.54278 13.35061 -27.56613 1.000 109.28413 255 GLU A CA 1
ATOM 1977 C C . GLU A 1 262 ? -5.77231 11.96013 -28.14487 1.000 95.10399 255 GLU A C 1
ATOM 1978 O O . GLU A 1 262 ? -6.75035 11.73603 -28.86757 1.000 109.22210 255 GLU A O 1
ATOM 1984 N N . ASN A 1 263 ? -4.88464 11.01148 -27.83431 1.000 110.66554 256 ASN A N 1
ATOM 1985 C CA . ASN A 1 263 ? -5.04902 9.64776 -28.32391 1.000 91.78648 256 ASN A CA 1
ATOM 1986 C C . ASN A 1 263 ? -6.18196 8.91184 -27.62114 1.000 106.99349 256 ASN A C 1
ATOM 1987 O O . ASN A 1 263 ? -6.65960 7.89876 -28.14299 1.000 107.10306 256 ASN A O 1
ATOM 1992 N N . LEU A 1 264 ? -6.61240 9.38587 -26.44793 1.000 109.95879 257 LEU A N 1
ATOM 1993 C CA . LEU A 1 264 ? -7.81414 8.83478 -25.82869 1.000 103.61294 257 LEU A CA 1
ATOM 1994 C C . LEU A 1 264 ? -9.02069 9.00701 -26.74154 1.000 99.63756 257 LEU A C 1
ATOM 1995 O O . LEU A 1 264 ? -9.89775 8.13669 -26.79799 1.000 95.88829 257 LEU A O 1
ATOM 2000 N N . ASN A 1 265 ? -9.07880 10.13249 -27.45721 1.000 105.60021 258 ASN A N 1
ATOM 2001 C CA . ASN A 1 265 ? -10.08215 10.38570 -28.49184 1.000 104.72144 258 ASN A CA 1
ATOM 2002 C C . ASN A 1 265 ? -11.50153 10.27443 -27.94176 1.000 107.21622 258 ASN A C 1
ATOM 2003 O O . ASN A 1 265 ? -12.39017 9.69486 -28.56810 1.000 101.85336 258 ASN A O 1
ATOM 2008 N N . ILE A 1 266 ? -11.71609 10.82753 -26.75171 1.000 106.83301 259 ILE A N 1
ATOM 2009 C CA . ILE A 1 266 ? -13.06801 10.95555 -26.22283 1.000 110.68496 259 ILE A CA 1
ATOM 2010 C C . ILE A 1 266 ? -13.81246 11.98183 -27.06310 1.000 107.11033 259 ILE A C 1
ATOM 2011 O O . ILE A 1 266 ? -13.45413 13.16716 -27.08184 1.000 109.61093 259 ILE A O 1
ATOM 2016 N N . HIS A 1 267 ? -14.84116 11.53093 -27.77511 1.000 98.06073 260 HIS A N 1
ATOM 2017 C CA . HIS A 1 267 ? -15.54304 12.38505 -28.72429 1.000 99.65412 260 HIS A CA 1
ATOM 2018 C C . HIS A 1 267 ? -16.12356 13.61149 -28.03042 1.000 108.10812 260 HIS A C 1
ATOM 2019 O O . HIS A 1 267 ? -16.96297 13.49219 -27.13245 1.000 117.16225 260 HIS A O 1
ATOM 2026 N N . HIS A 1 268 ? -15.66127 14.79054 -28.44447 1.000 110.01202 261 HIS A N 1
ATOM 2027 C CA . HIS A 1 268 ? -16.16385 16.06718 -27.95003 1.000 101.89907 261 HIS A CA 1
ATOM 2028 C C . HIS A 1 268 ? -16.76378 16.83506 -29.11877 1.000 123.03788 261 HIS A C 1
ATOM 2029 O O . HIS A 1 268 ? -16.04829 17.20529 -30.05667 1.000 117.96940 261 HIS A O 1
ATOM 2036 N N . LYS A 1 269 ? -18.07496 17.07414 -29.05680 1.000 116.99585 262 LYS A N 1
ATOM 2037 C CA . LYS A 1 269 ? -18.76072 17.79574 -30.12226 1.000 117.52139 262 LYS A CA 1
ATOM 2038 C C . LYS A 1 269 ? -18.45808 19.28903 -30.07278 1.000 115.65251 262 LYS A C 1
ATOM 2039 O O . LYS A 1 269 ? -18.33761 19.93551 -31.11937 1.000 130.34032 262 LYS A O 1
ATOM 2045 N N . GLY A 1 270 ? -18.33229 19.85250 -28.86863 1.000 123.30042 263 GLY A N 1
ATOM 2046 C CA . GLY A 1 270 ? -18.06908 21.27593 -28.74831 1.000 115.45776 263 GLY A CA 1
ATOM 2047 C C . GLY A 1 270 ? -16.65204 21.65852 -29.11963 1.000 114.19522 263 GLY A C 1
ATOM 2048 O O . GLY A 1 270 ? -16.39721 22.80265 -29.50586 1.000 126.51849 263 GLY A O 1
ATOM 2049 N N . SER A 1 271 ? -15.71895 20.72319 -29.01042 1.000 115.42843 264 SER A N 1
ATOM 2050 C CA . SER A 1 271 ? -14.33837 21.00438 -29.38007 1.000 119.88751 264 SER A CA 1
ATOM 2051 C C . SER A 1 271 ? -14.20821 21.03857 -30.89856 1.000 114.99015 264 SER A C 1
ATOM 2052 O O . SER A 1 271 ? -14.67774 20.11618 -31.57626 1.000 122.27842 264 SER A O 1
ATOM 2055 N N . PRO A 1 272 ? -13.59517 22.07829 -31.46960 1.000 121.91530 265 PRO A N 1
ATOM 2056 C CA . PRO A 1 272 ? -13.41302 22.11096 -32.93043 1.000 115.43787 265 PRO A CA 1
ATOM 2057 C C . PRO A 1 272 ? -12.56326 20.96908 -33.45665 1.000 120.26665 265 PRO A C 1
ATOM 2058 O O . PRO A 1 272 ? -12.69204 20.60958 -34.63365 1.000 135.27734 265 PRO A O 1
ATOM 2062 N N . LEU A 1 273 ? -11.70120 20.38765 -32.62229 1.000 123.64309 266 LEU A N 1
ATOM 2063 C CA . LEU A 1 273 ? -10.88681 19.24497 -33.01143 1.000 122.68027 266 LEU A CA 1
ATOM 2064 C C . LEU A 1 273 ? -11.67906 17.94626 -33.06761 1.000 120.40987 266 LEU A C 1
ATOM 2065 O O . LEU A 1 273 ? -11.17737 16.95767 -33.61397 1.000 116.23213 266 LEU A O 1
ATOM 2070 N N . GLY A 1 274 ? -12.89488 17.92374 -32.52088 1.000 119.64313 267 GLY A N 1
ATOM 2071 C CA . GLY A 1 274 ? -13.70217 16.72767 -32.46802 1.000 117.83200 267 GLY A CA 1
ATOM 2072 C C . GLY A 1 274 ? -13.47087 15.85895 -31.25053 1.000 109.12335 267 GLY A C 1
ATOM 2073 O O . GLY A 1 274 ? -14.30333 14.99426 -30.95515 1.000 103.69863 267 GLY A O 1
ATOM 2074 N N . HIS A 1 275 ? -12.36841 16.06669 -30.53617 1.000 113.54183 268 HIS A N 1
ATOM 2075 C CA . HIS A 1 275 ? -12.03581 15.29869 -29.34700 1.000 101.37334 268 HIS A CA 1
ATOM 2076 C C . HIS A 1 275 ? -1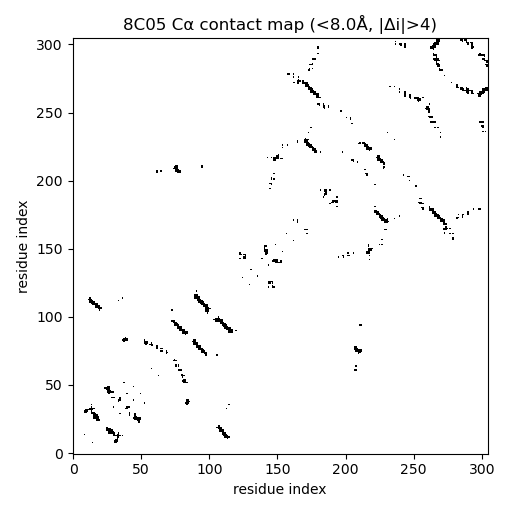1.55892 16.25563 -28.26693 1.000 115.19148 268 HIS A C 1
ATOM 2077 O O . HIS A 1 275 ? -10.90617 17.25923 -28.56740 1.000 103.75345 268 HIS A O 1
ATOM 2084 N N . LEU A 1 276 ? -11.89114 15.95111 -27.01381 1.000 105.64188 269 LEU A N 1
ATOM 2085 C CA . LEU A 1 276 ? -11.43682 16.79517 -25.91831 1.000 104.19375 269 LEU A CA 1
ATOM 2086 C C . LEU A 1 276 ? -9.91916 16.73302 -25.81102 1.000 96.30275 269 LEU A C 1
ATOM 2087 O O . LEU A 1 276 ? -9.30821 15.67465 -25.98429 1.000 85.02885 269 LEU A O 1
ATOM 2092 N N . THR A 1 277 ? -9.31054 17.88203 -25.55113 1.000 97.89588 270 THR A N 1
ATOM 2093 C CA . THR A 1 277 ? -7.86307 18.01847 -25.51325 1.000 105.31303 270 THR A CA 1
ATOM 2094 C C . THR A 1 277 ? -7.43080 18.54702 -24.14991 1.000 108.52801 270 THR A C 1
ATOM 2095 O O . THR A 1 277 ? -8.23850 18.70789 -23.23152 1.000 95.78903 270 THR A O 1
ATOM 2099 N N . ILE A 1 278 ? -6.13475 18.81962 -24.02887 1.000 104.06253 271 ILE A N 1
ATOM 2100 C CA . ILE A 1 278 ? -5.54026 19.31143 -22.79364 1.000 108.05706 271 ILE A CA 1
ATOM 2101 C C . ILE A 1 278 ? -4.59961 20.45707 -23.13126 1.000 113.72521 271 ILE A C 1
ATOM 2102 O O . ILE A 1 278 ? -3.70678 20.30663 -23.97285 1.000 104.46262 271 ILE A O 1
ATOM 2107 N N . SER A 1 279 ? -4.80992 21.60119 -22.48805 1.000 111.81583 272 SER A N 1
ATOM 2108 C CA . SER A 1 279 ? -3.85922 22.70084 -22.53719 1.000 110.12525 272 SER A CA 1
ATOM 2109 C C . SER A 1 279 ? -2.91332 22.57514 -21.35143 1.000 112.11470 272 SER A C 1
ATOM 2110 O O . SER A 1 279 ? -3.35747 22.39937 -20.21236 1.000 109.83523 272 SER A O 1
ATOM 2113 N N . LEU A 1 280 ? -1.61316 22.64746 -21.62137 1.000 124.07673 273 LEU A N 1
ATOM 2114 C CA . LEU A 1 280 ? -0.59977 22.44910 -20.59569 1.000 101.94784 273 LEU A CA 1
ATOM 2115 C C . LEU A 1 280 ? 0.33276 23.64902 -20.56996 1.000 110.53186 273 LEU A C 1
ATOM 2116 O O . LEU A 1 280 ? 0.84449 24.06720 -21.61308 1.000 117.22898 273 LEU A O 1
ATOM 2121 N N . GLY A 1 281 ? 0.54495 24.19840 -19.37857 1.000 121.11261 274 GLY A N 1
ATOM 2122 C CA . GLY A 1 281 ? 1.51076 25.25943 -19.18434 1.000 118.49579 274 GLY A CA 1
ATOM 2123 C C . GLY A 1 281 ? 2.42402 24.94604 -18.01932 1.000 123.09264 274 GLY A C 1
ATOM 2124 O O . GLY A 1 281 ? 1.99444 24.98660 -16.86277 1.000 127.48001 274 GLY A O 1
ATOM 2125 N N . TYR A 1 282 ? 3.68161 24.62064 -18.30389 1.000 124.30586 275 TYR A N 1
ATOM 2126 C CA . TYR A 1 282 ? 4.61134 24.17768 -17.27838 1.000 97.63797 275 TYR A CA 1
ATOM 2127 C C . TYR A 1 282 ? 5.74839 25.17583 -17.11602 1.000 106.00597 275 TYR A C 1
ATOM 2128 O O . TYR A 1 282 ? 6.07388 25.93285 -18.03536 1.000 110.82900 275 TYR A O 1
ATOM 2137 N N . SER A 1 283 ? 6.34716 25.16604 -15.92723 1.000 114.35149 276 SER A N 1
ATOM 2138 C CA . SER A 1 283 ? 7.46580 26.03812 -15.60041 1.000 104.14162 276 SER A CA 1
ATOM 2139 C C . SER A 1 283 ? 8.45863 25.26187 -14.75107 1.000 104.29350 276 SER A C 1
ATOM 2140 O O . SER A 1 283 ? 8.07439 24.64066 -13.75596 1.000 110.26131 276 SER A O 1
ATOM 2143 N N . GLN A 1 284 ? 9.72632 25.29211 -15.14938 1.000 98.55239 277 GLN A N 1
ATOM 2144 C CA . GLN A 1 284 ? 10.79772 24.62086 -14.42952 1.000 105.44275 277 GLN A CA 1
ATOM 2145 C C . GLN A 1 284 ? 11.70458 25.65603 -13.77953 1.000 114.49593 277 GLN A C 1
ATOM 2146 O O . GLN A 1 284 ? 12.05506 26.66511 -14.39947 1.000 120.47331 277 GLN A O 1
ATOM 2152 N N . ALA A 1 285 ? 12.08047 25.40313 -12.52805 1.000 128.56790 278 ALA A N 1
ATOM 2153 C CA . ALA A 1 285 ? 12.92705 26.31854 -11.78048 1.000 125.37769 278 ALA A CA 1
ATOM 2154 C C . ALA A 1 285 ? 13.92733 25.52616 -10.95271 1.000 108.76842 278 ALA A C 1
ATOM 2155 O O . ALA A 1 285 ? 13.72880 24.34440 -10.66026 1.000 109.45188 278 ALA A O 1
ATOM 2157 N N . ASN A 1 286 ? 15.01920 26.19842 -10.58371 1.000 123.69621 279 ASN A N 1
ATOM 2158 C CA . ASN A 1 286 ? 16.02205 25.63538 -9.69228 1.000 131.52057 279 ASN A CA 1
ATOM 2159 C C . ASN A 1 286 ? 15.79350 26.20129 -8.29743 1.000 139.55903 279 ASN A C 1
ATOM 2160 O O . ASN A 1 286 ? 16.12676 27.36926 -8.04570 1.000 141.56957 279 ASN A O 1
ATOM 2165 N N . PRO A 1 287 ? 15.22971 25.43058 -7.36394 1.000 138.17274 280 PRO A N 1
ATOM 2166 C CA . PRO A 1 287 ? 14.86355 26.00204 -6.05659 1.000 125.28818 280 PRO A CA 1
ATOM 2167 C C . PRO A 1 287 ? 16.04363 26.49626 -5.24295 1.000 140.62970 280 PRO A C 1
ATOM 2168 O O . PRO A 1 287 ? 15.84871 27.32081 -4.34102 1.000 145.51558 280 PRO A O 1
ATOM 2172 N N . GLN A 1 288 ? 17.25886 26.02264 -5.52332 1.000 144.72678 281 GLN A N 1
ATOM 2173 C CA . GLN A 1 288 ? 18.40536 26.44260 -4.72658 1.000 141.05984 281 GLN A CA 1
ATOM 2174 C C . GLN A 1 288 ? 18.74171 27.91170 -4.94897 1.000 152.38813 281 GLN A C 1
ATOM 2175 O O . GLN A 1 288 ? 19.28218 28.56243 -4.04899 1.000 164.65167 281 GLN A O 1
ATOM 2181 N N . TYR A 1 289 ? 18.41315 28.45817 -6.11947 1.000 184.10266 282 TYR A N 1
ATOM 2182 C CA . TYR A 1 289 ? 18.78743 29.83921 -6.42534 1.000 186.09185 282 TYR A CA 1
ATOM 2183 C C . TYR A 1 289 ? 17.86210 30.84269 -5.74019 1.000 186.02086 282 TYR A C 1
ATOM 2184 O O . TYR A 1 289 ? 18.28184 31.57606 -4.84015 1.000 189.47191 282 TYR A O 1
ATOM 2193 N N . HIS A 1 290 ? 16.59593 30.88992 -6.15539 1.000 185.02007 283 HIS A N 1
ATOM 2194 C CA . HIS A 1 290 ? 15.69558 31.94014 -5.69149 1.000 187.75340 283 HIS A CA 1
ATOM 2195 C C . HIS A 1 290 ? 14.91324 31.56517 -4.43948 1.000 184.44407 283 HIS A C 1
ATOM 2196 O O . HIS A 1 290 ? 14.60697 32.45096 -3.63183 1.000 192.65341 283 HIS A O 1
ATOM 2203 N N . ASN A 1 291 ? 14.57660 30.28476 -4.26122 1.000 160.74635 284 ASN A N 1
ATOM 2204 C CA . ASN A 1 291 ? 13.87270 29.81313 -3.06475 1.000 149.33999 284 ASN A CA 1
ATOM 2205 C C . ASN A 1 291 ? 12.54324 30.54577 -2.87869 1.000 151.91122 284 ASN A C 1
ATOM 2206 O O . ASN A 1 291 ? 12.12687 30.84875 -1.75836 1.000 142.16583 284 ASN A O 1
ATOM 2211 N N . ASP A 1 292 ? 11.87113 30.83709 -3.98928 1.000 156.64132 285 ASP A N 1
ATOM 2212 C CA . ASP A 1 292 ? 10.60774 31.57124 -3.98583 1.000 158.63043 285 ASP A CA 1
ATOM 2213 C C . ASP A 1 292 ? 9.49767 30.61261 -4.40256 1.000 160.03625 285 ASP A C 1
ATOM 2214 O O . ASP A 1 292 ? 9.31792 30.33505 -5.59172 1.000 158.08722 285 ASP A O 1
ATOM 2219 N N . GLN A 1 293 ? 8.75681 30.10998 -3.41870 1.000 171.02676 286 GLN A N 1
ATOM 2220 C CA . GLN A 1 293 ? 7.64055 29.22110 -3.69355 1.000 155.98488 286 GLN A CA 1
ATOM 2221 C C . GLN A 1 293 ? 6.48447 30.00112 -4.31635 1.000 155.60687 286 GLN A C 1
ATOM 2222 O O . GLN A 1 293 ? 6.44624 31.23516 -4.28929 1.000 157.71655 286 GLN A O 1
ATOM 2228 N N . ASN A 1 294 ? 5.54809 29.25535 -4.91056 1.000 139.11786 287 ASN A N 1
ATOM 2229 C CA . ASN A 1 294 ? 4.34205 29.79050 -5.53945 1.000 145.33982 287 ASN A CA 1
ATOM 2230 C C . ASN A 1 294 ? 4.65399 30.61311 -6.78534 1.000 144.84960 287 ASN A C 1
ATOM 2231 O O . ASN A 1 294 ? 3.74869 30.92794 -7.56373 1.000 133.41062 287 ASN A O 1
ATOM 2236 N N . LEU A 1 295 ? 5.92523 30.96423 -6.98927 1.000 149.75046 288 LEU A N 1
ATOM 2237 C CA . LEU A 1 295 ? 6.31109 31.63027 -8.22776 1.000 150.83050 288 LEU A CA 1
ATOM 2238 C C . LEU A 1 295 ? 6.22746 30.67251 -9.40872 1.000 140.16822 288 LEU A C 1
ATOM 2239 O O . LEU A 1 295 ? 5.83450 31.06944 -10.51141 1.000 134.83201 288 LEU A O 1
ATOM 2244 N N . VAL A 1 296 ? 6.58251 29.40427 -9.19230 1.000 124.19139 289 VAL A N 1
ATOM 2245 C CA . VAL A 1 296 ? 6.51806 28.41731 -10.26494 1.000 114.45738 289 VAL A CA 1
ATOM 2246 C C . VAL A 1 296 ? 5.07152 28.15716 -10.66763 1.000 127.26431 289 VAL A C 1
ATOM 2247 O O . VAL A 1 296 ? 4.76355 27.99447 -11.85461 1.000 131.77954 289 VAL A O 1
ATOM 2251 N N . ILE A 1 297 ? 4.16120 28.11682 -9.69190 1.000 117.64433 290 ILE A N 1
ATOM 2252 C CA . ILE A 1 297 ? 2.75065 27.90810 -10.00492 1.000 116.08915 290 ILE A CA 1
ATOM 2253 C C . ILE A 1 297 ? 2.18894 29.10400 -10.76318 1.000 125.83537 290 ILE A C 1
ATOM 2254 O O . ILE A 1 297 ? 1.43327 28.94390 -11.72980 1.000 127.22389 290 ILE A O 1
ATOM 2259 N N . GLU A 1 298 ? 2.54714 30.31946 -10.34056 1.000 129.64043 291 GLU A N 1
ATOM 2260 C CA . GLU A 1 298 ? 2.10736 31.51094 -11.05963 1.000 127.10273 291 GLU A CA 1
ATOM 2261 C C . GLU A 1 298 ? 2.63141 31.51401 -12.48945 1.000 118.97473 291 GLU A C 1
ATOM 2262 O O . GLU A 1 298 ? 1.89427 31.83693 -13.42775 1.000 122.35480 291 GLU A O 1
ATOM 2268 N N . GLN A 1 299 ? 3.90245 31.15034 -12.67552 1.000 126.25929 292 GLN A N 1
ATOM 2269 C CA . GLN A 1 299 ? 4.46281 31.07877 -14.02092 1.000 111.32022 292 GLN A CA 1
ATOM 2270 C C . GLN A 1 299 ? 3.80325 29.97378 -14.83556 1.000 122.73131 292 GLN A C 1
ATOM 2271 O O . GLN A 1 299 ? 3.56566 30.13771 -16.03817 1.000 129.88928 292 GLN A O 1
ATOM 2277 N N . ALA A 1 300 ? 3.50039 28.84100 -14.19847 1.000 116.86288 293 ALA A N 1
ATOM 2278 C CA . ALA A 1 300 ? 2.84936 27.74810 -14.91025 1.000 114.56716 293 ALA A CA 1
ATOM 2279 C C . ALA A 1 300 ? 1.41304 28.09470 -15.27871 1.000 115.36921 293 ALA A C 1
ATOM 2280 O O . ALA A 1 300 ? 0.91356 27.63878 -16.31376 1.000 111.89169 293 ALA A O 1
ATOM 2282 N N . ASP A 1 301 ? 0.73544 28.89540 -14.45215 1.000 111.28447 294 ASP A N 1
ATOM 2283 C CA . ASP A 1 301 ? -0.62408 29.30752 -14.78201 1.000 112.93283 294 ASP A CA 1
ATOM 2284 C C . ASP A 1 301 ? -0.63507 30.32685 -15.91415 1.000 120.14984 294 ASP A C 1
ATOM 2285 O O . ASP A 1 301 ? -1.55476 30.32474 -16.74019 1.000 116.84311 294 ASP A O 1
ATOM 2290 N N . ARG A 1 302 ? 0.37475 31.19840 -15.97209 1.000 113.72680 295 ARG A N 1
ATOM 2291 C CA . ARG A 1 302 ? 0.48942 32.12163 -17.09524 1.000 117.09697 295 ARG A CA 1
ATOM 2292 C C . ARG A 1 302 ? 0.82540 31.37731 -18.37988 1.000 118.91564 295 ARG A C 1
ATOM 2293 O O . ARG A 1 302 ? 0.37530 31.76457 -19.46415 1.000 107.44112 295 ARG A O 1
ATOM 2301 N N . ALA A 1 303 ? 1.62055 30.30882 -18.27858 1.000 113.90963 296 ALA A N 1
ATOM 2302 C CA . ALA A 1 303 ? 1.91366 29.49538 -19.45223 1.000 107.98989 296 ALA A CA 1
ATOM 2303 C C . ALA A 1 303 ? 0.69414 28.69903 -19.89380 1.000 111.00398 296 ALA A C 1
ATOM 2304 O O . ALA A 1 303 ? 0.51936 28.44893 -21.09157 1.000 117.62311 296 ALA A O 1
ATOM 2306 N N . LEU A 1 304 ? -0.15470 28.29275 -18.94636 1.000 113.64009 297 LEU A N 1
ATOM 2307 C CA . LEU A 1 304 ? -1.40648 27.63521 -19.30652 1.000 107.99446 297 LEU A CA 1
ATOM 2308 C C . LEU A 1 304 ? -2.33107 28.59083 -20.04884 1.000 111.45693 297 LEU A C 1
ATOM 2309 O O . LEU A 1 304 ? -3.00430 28.19759 -21.00936 1.000 114.84043 297 LEU A O 1
ATOM 2314 N N . TYR A 1 305 ? -2.37713 29.85262 -19.61508 1.000 104.14307 298 TYR A N 1
ATOM 2315 C CA . TYR A 1 305 ? -3.17821 30.84961 -20.31639 1.000 109.60350 298 TYR A CA 1
ATOM 2316 C C . TYR A 1 305 ? -2.66835 31.06216 -21.73600 1.000 116.09652 298 TYR A C 1
ATOM 2317 O O . TYR A 1 305 ? -3.46108 31.19702 -22.67617 1.000 104.64938 298 TYR A O 1
ATOM 2326 N N . SER A 1 306 ? -1.34463 31.09546 -21.91032 1.000 113.71564 299 SER A N 1
ATOM 2327 C CA . SER A 1 306 ? -0.77928 31.24260 -23.24601 1.000 103.20557 299 SER A CA 1
ATOM 2328 C C . SER A 1 306 ? -1.00738 29.99440 -24.08722 1.000 112.73450 299 SER A C 1
ATOM 2329 O O . SER A 1 306 ? -1.21859 30.09665 -25.30079 1.000 114.79140 299 SER A O 1
ATOM 2332 N N . ALA A 1 307 ? -0.98142 28.81416 -23.46306 1.000 109.24935 300 ALA A N 1
ATOM 2333 C CA . ALA A 1 307 ? -1.19545 27.57340 -24.19745 1.000 107.40406 300 ALA A CA 1
ATOM 2334 C C . ALA A 1 307 ? -2.62114 27.43918 -24.71209 1.000 114.33944 300 ALA A C 1
ATOM 2335 O O . ALA A 1 307 ? -2.85586 26.67197 -25.65201 1.000 120.93142 300 ALA A O 1
ATOM 2337 N N . LYS A 1 308 ? -3.57411 28.15731 -24.11539 1.000 109.62228 301 LYS A N 1
ATOM 2338 C CA . LYS A 1 308 ? -4.95257 28.09857 -24.58807 1.000 108.73790 301 LYS A CA 1
ATOM 2339 C C . LYS A 1 308 ? -5.07187 28.65943 -25.99948 1.000 125.24588 301 LYS A C 1
ATOM 2340 O O . LYS A 1 308 ? -5.59372 27.99466 -26.90122 1.000 130.81512 301 LYS A O 1
ATOM 2346 N N . VAL A 1 309 ? -4.57779 29.88005 -26.21175 1.000 108.80921 302 VAL A N 1
ATOM 2347 C CA . VAL A 1 309 ? -4.71818 30.53754 -27.50563 1.000 122.77537 302 VAL A CA 1
ATOM 2348 C C . VAL A 1 309 ? -3.62601 30.13906 -28.48825 1.000 120.81474 302 VAL A C 1
ATOM 2349 O O . VAL A 1 309 ? -3.81806 30.27680 -29.70239 1.000 135.62923 302 VAL A O 1
ATOM 2353 N N . GLU A 1 310 ? -2.48101 29.65531 -28.00269 1.000 126.08680 303 GLU A N 1
ATOM 2354 C CA . GLU A 1 310 ? -1.38366 29.32658 -28.90615 1.000 111.44077 303 GLU A CA 1
ATOM 2355 C C . GLU A 1 310 ? -1.68620 28.07217 -29.71556 1.000 130.77811 303 GLU A C 1
ATOM 2356 O O . GLU A 1 310 ? -1.43832 28.03496 -30.92622 1.000 131.93482 303 GLU A O 1
ATOM 2362 N N . GLY A 1 311 ? -2.22557 27.04026 -29.07293 1.000 156.55648 304 GLY A N 1
ATOM 2363 C CA . GLY A 1 311 ? -2.48746 25.79497 -29.76539 1.000 142.88355 304 GLY A CA 1
ATOM 2364 C C . GLY A 1 311 ? -3.75784 25.09550 -29.33051 1.000 145.68239 304 GLY A C 1
ATOM 2365 O O . GLY A 1 311 ? -4.32697 24.30849 -30.09388 1.000 148.78122 304 GLY A O 1
ATOM 2366 N N . LYS A 1 312 ? -4.19205 25.35692 -28.09378 1.000 127.74833 305 LYS A N 1
ATOM 2367 C CA . LYS A 1 312 ? -5.38853 24.76292 -27.49794 1.000 113.70089 305 LYS A CA 1
ATOM 2368 C C . LYS A 1 312 ? -5.25021 23.25205 -27.32374 1.000 119.10783 305 LYS A C 1
ATOM 2369 O O . LYS A 1 312 ? -6.11885 22.60995 -26.72752 1.000 123.29760 305 LYS A O 1
ATOM 2375 N N . ASN A 1 313 ? -4.16705 22.67652 -27.83173 1.000 123.87773 306 ASN A N 1
ATOM 2376 C CA . ASN A 1 313 ? -3.86134 21.25926 -27.68752 1.000 109.74318 306 ASN A CA 1
ATOM 2377 C C . ASN A 1 313 ? -2.34094 21.12384 -27.71079 1.000 120.62418 306 ASN A C 1
ATOM 2378 O O . ASN A 1 313 ? -1.75454 20.39625 -28.50860 1.000 121.28575 306 ASN A O 1
ATOM 2383 N N . ARG A 1 314 ? -1.67397 21.85669 -26.81954 1.000 115.20105 307 ARG A N 1
ATOM 2384 C CA . ARG A 1 314 ? -0.22117 21.94231 -26.83106 1.000 109.97048 307 ARG A CA 1
ATOM 2385 C C . ARG A 1 314 ? 0.27883 22.25004 -25.42547 1.000 116.78626 307 ARG A C 1
ATOM 2386 O O . ARG A 1 314 ? -0.48993 22.61549 -24.53219 1.000 104.58459 307 ARG A O 1
ATOM 2394 N N . ALA A 1 315 ? 1.58741 22.09656 -25.24091 1.000 112.63443 308 ALA A N 1
ATOM 2395 C CA . ALA A 1 315 ? 2.26254 22.43361 -23.99584 1.000 113.65541 308 ALA A CA 1
ATOM 2396 C C . ALA A 1 315 ? 3.15827 23.64307 -24.22356 1.000 113.23014 308 ALA A C 1
ATOM 2397 O O . ALA A 1 315 ? 3.99185 23.64005 -25.13563 1.000 104.84163 308 ALA A O 1
ATOM 2399 N N . VAL A 1 316 ? 2.98394 24.67178 -23.39810 1.000 107.65601 309 VAL A N 1
ATOM 2400 C CA . VAL A 1 316 ? 3.74426 25.91128 -23.50126 1.000 108.20086 309 VAL A CA 1
ATOM 2401 C C . VAL A 1 316 ? 4.56461 26.08157 -22.23161 1.000 113.62796 309 VAL A C 1
ATOM 2402 O O . VAL A 1 316 ? 4.02478 26.00831 -21.12155 1.000 106.08254 309 VAL A O 1
ATOM 2406 N N . ALA A 1 317 ? 5.86481 26.30384 -22.39753 1.000 111.69622 310 ALA A N 1
ATOM 2407 C CA . ALA A 1 317 ? 6.76546 26.51220 -21.27421 1.000 104.93018 310 ALA A CA 1
ATOM 2408 C C . ALA A 1 317 ? 6.88545 28.00034 -20.98015 1.000 112.24898 310 ALA A C 1
ATOM 2409 O O . ALA A 1 317 ? 7.07595 28.80675 -21.89622 1.000 124.83012 310 ALA A O 1
ATOM 2411 N N . TYR A 1 318 ? 6.76887 28.36110 -19.70612 1.000 111.37216 311 TYR A N 1
ATOM 2412 C CA . TYR A 1 318 ? 7.00244 29.73960 -19.28700 1.000 121.22495 311 TYR A CA 1
ATOM 2413 C C . TYR A 1 318 ? 8.49283 30.02360 -19.40808 1.000 130.04592 311 TYR A C 1
ATOM 2414 O O . TYR A 1 318 ? 9.29204 29.58661 -18.57734 1.000 130.95919 311 TYR A O 1
ATOM 2423 N N . ARG A 1 319 ? 8.87432 30.75532 -20.44860 1.000 125.62689 312 ARG A N 1
ATOM 2424 C CA . ARG A 1 319 ? 10.28155 31.02277 -20.71041 1.000 132.51415 312 ARG A CA 1
ATOM 2425 C C . ARG A 1 319 ? 10.53972 32.51905 -20.83545 1.000 134.50983 312 ARG A C 1
ATOM 2426 O O . ARG A 1 319 ? 10.19878 33.29311 -19.94094 1.000 139.00025 312 ARG A O 1
#

Radius of gyration: 20.31 Å; Cα contacts (8 Å, |Δi|>4): 594; chains: 1; bounding box: 56×52×44 Å

Organism: NCBI:txid2051956

Solvent-accessible surface area: 16119 Å² total; per-residue (Å²): 122,213,126,101,133,45,102,83,93,89,26,204,45,0,29,5,37,12,20,28,102,139,118,77,41,17,8,66,65,13,1,68,2,0,36,150,17,0,38,39,73,32,163,64,2,74,43,102,35,35,130,55,5,44,128,82,70,18,64,136,47,0,38,96,28,22,117,55,8,33,133,71,97,38,18,2,11,1,35,5,52,3,26,56,121,108,30,70,74,0,68,3,54,20,24,18,56,24,51,92,104,204,119,25,109,25,49,59,2,53,2,46,4,79,57,8,21,78,87,33,96,71,37,81,54,16,63,90,179,96,131,71,164,127,60,95,117,82,48,77,47,21,30,48,37,13,6,8,46,26,112,141,44,0,63,82,42,1,56,73,12,10,134,69,1,43,168,116,119,53,26,0,0,0,0,3,0,13,4,0,68,25,156,24,8,18,107,83,91,22,123,106,34,0,48,97,5,4,27,54,0,0,118,32,0,56,18,8,13,18,60,52,46,8,14,0,0,38,48,21,48,54,54,0,0,0,0,1,13,25,1,78,93,122,27,0,92,70,21,0,34,83,2,4,86,39,0,55,116,63,78,41,125,2,173,33,3,109,71,39,32,1,0,0,0,0,0,7,2,56,15,59,0,62,165,62,103,73,65,81,61,1,22,99,33,0,69,142,2,12,165,46,0,39,128,119,37,51,19,142,11,19,39,85,229

Secondary structure (DSSP, 8-state):
--HHHHHHHS-SSEEEEEESSSTT--EEEE-HHHHHHH---HHHHTTS-GGGG--TTS-HHHHHHHHHHHHTT--EEEEEEEE-TTS-EEEEEEEEEEEEETTEEEEEEEEEEEE-HHHHHHHHHHSS----HHHHHHGGGB-TTT-SB-HHHHHHHHHHHHHHHHHHT--EEEEEEEETTHHHHHHHT-HHHHHHHHHHHHHHHSS-BSSTT-EEEE-SSSEEEEEEES--HHHHHHHHHHHHHHHHHH--B-SSSTTSB--EEEEEEEE-HHHH--TTHHHHHHHHHHHHHHHHTSSSEEE--

Sequence (305 aa):
QYLLEAIVRDARDGITISDCSRPDNPLVFVNDAFTRMTGYDAEEVIGKNCRFLQRGDINLSAVHTIKIAMLTHEPCLVTLKNYRKDGTIFWNELSLTPIINKNGLITHYLGIQKDVSAQVILNQTLHEENSNKEMLEYLVNIDALTGLHNRRFLEDQLVIQWKLASRHINTITIFMIDIDYFKAFNDTYGHTAGDEALRTIAKTLNNCFMRGSDFVARYGGEEFTILAIGMTELQAHEYSTKLVQKIENLNIHHKGSPLGHLTISLGYSQANPQYHNDQNLVIEQADRALYSAKVEGKNRAVAYR

Nearest PDB structures (foldseek):
  8c05-assembly1_A-2  TM=1.003E+00  e=2.536E-69  Methylotenera sp.
  6ph2-assembly2_D  TM=9.550E-01  e=1.211E-14  Brucella melitensis bv. 1 str. 16M
  2z6d-assembly1_A  TM=9.351E-01  e=6.910E-14  Arabidopsis thaliana
  5a8b-assembly2_C  TM=8.344E-01  e=6.910E-14  Phaeodactylum tricornutum
  6t74-assembly1_A  TM=8.033E-01  e=4.471E-14  Phaeodactylum tricornutum

B-factor: mean 114.09, std 21.75, range [71.07, 219.71]

InterPro domains:
  IPR000014 PAS domain [PF13426] (16-120)
  IPR000014 PAS domain [PS50112] (3-52)
  IPR000014 PAS domain [SM00091] (5-74)
  IPR000014 PAS domain [TIGR00229] (7-123)
  IPR000014 PAS domain [cd00130] (14-119)
  IPR000160 GGDEF domain [PF00990] (148-307)
  IPR000160 GGDEF domain [PS50887] (177-313)
  IPR000160 GGDEF domain [SM00267] (136-311)
  IPR000160 GGDEF domain [TIGR00254] (144-309)
  IPR000160 GGDEF domain [cd01949] (148-309)
  IPR000700 PAS-associated, C-terminal [PS50113] (79-131)
  IPR001610 PAC motif [SM00086] (80-122)
  IPR029787 Nucleotide cyclase [SSF55073] (152-312)
  IPR035965 PAS domain superfamily [SSF55785] (15-122)
  IPR043128 Reverse transcriptase/Diguanylate cyclase domain [G3DSA:3.30.70.270] (151-314)
  IPR050469 Diguanylate cyclase Dgc-like, bacteria [PTHR45138] (127-313)